Protein AF-A0A258S6J9-F1 (afdb_monomer_lite)

Foldseek 3Di:
DDPPPDDFFAEFEEEADQDDPVCDVPQNDVPDDPLLSLLSRQVQTQEYEYEPCRQLVDDLVVLLVSVVSHDQSHAYEYEDDPCLLVDDPVVLVSQLSSLVSCVSRHQAYEYQDDDPSVVVSCVVRHDPPHQYFYAHPNATDRDDDPPCVCSVPLPHAAEHEAEDDDPDDDDPVNVVRVVVRVVVNVVSCVSPSYHYYYYYDPPVVRVVVSVVVVVVCVVSVHD

Structure (mmCIF, N/CA/C/O backbone):
data_AF-A0A258S6J9-F1
#
_entry.id   AF-A0A258S6J9-F1
#
loop_
_atom_site.group_PDB
_atom_site.id
_atom_site.type_symbol
_atom_site.label_atom_id
_atom_site.label_alt_id
_atom_site.label_comp_id
_atom_site.label_asym_id
_atom_site.label_entity_id
_atom_site.label_seq_id
_atom_site.pdbx_PDB_ins_code
_atom_site.Cartn_x
_atom_site.Cartn_y
_atom_site.Cartn_z
_atom_site.occupancy
_atom_site.B_iso_or_equiv
_atom_site.auth_seq_id
_atom_site.auth_comp_id
_atom_site.auth_asym_id
_atom_site.auth_atom_id
_atom_site.pdbx_PDB_model_num
ATOM 1 N N . MET A 1 1 ? -40.473 -6.283 -14.294 1.00 36.72 1 MET A N 1
ATOM 2 C CA . MET A 1 1 ? -39.142 -5.781 -14.700 1.00 36.72 1 MET A CA 1
ATOM 3 C C . MET A 1 1 ? -38.233 -5.852 -13.484 1.00 36.72 1 MET A C 1
ATOM 5 O O . MET A 1 1 ? -38.419 -5.062 -12.570 1.00 36.72 1 MET A O 1
ATOM 9 N N . ASN A 1 2 ? -37.332 -6.836 -13.420 1.00 36.94 2 ASN A N 1
ATOM 10 C CA . ASN A 1 2 ? -36.340 -6.923 -12.344 1.00 36.94 2 ASN A CA 1
ATOM 11 C C . ASN A 1 2 ? -35.382 -5.734 -12.468 1.00 36.94 2 ASN A C 1
ATOM 13 O O . ASN A 1 2 ? -34.639 -5.645 -13.446 1.00 36.94 2 ASN A O 1
ATOM 17 N N . HIS A 1 3 ? -35.377 -4.832 -11.488 1.00 48.84 3 HIS A N 1
ATOM 18 C CA . HIS A 1 3 ? -34.221 -3.973 -11.262 1.00 48.84 3 HIS A CA 1
ATOM 19 C C . HIS A 1 3 ? -33.065 -4.881 -10.840 1.00 48.84 3 HIS A C 1
ATOM 21 O O . HIS A 1 3 ? -32.961 -5.263 -9.678 1.00 48.84 3 HIS A O 1
ATOM 27 N N . MET A 1 4 ? -32.214 -5.268 -11.794 1.00 48.28 4 MET A N 1
ATOM 28 C CA . MET A 1 4 ? -30.896 -5.804 -11.471 1.00 48.28 4 MET A CA 1
ATOM 29 C C . MET A 1 4 ? -30.186 -4.749 -10.620 1.00 48.28 4 MET A C 1
ATOM 31 O O . MET A 1 4 ? -29.825 -3.684 -11.127 1.00 48.28 4 MET A O 1
ATOM 35 N N . LEU A 1 5 ? -30.039 -5.022 -9.321 1.00 50.50 5 LEU A N 1
ATOM 36 C CA . LEU A 1 5 ? -29.173 -4.257 -8.434 1.00 50.50 5 LEU A CA 1
ATOM 37 C C . LEU A 1 5 ? -27.787 -4.244 -9.080 1.00 50.50 5 LEU A C 1
ATOM 39 O O . LEU A 1 5 ? -27.130 -5.270 -9.234 1.00 50.50 5 LEU A O 1
ATOM 43 N N . LYS A 1 6 ? -27.395 -3.068 -9.557 1.00 56.06 6 LYS A N 1
ATOM 44 C CA . LYS A 1 6 ? -26.069 -2.808 -10.103 1.00 56.06 6 LYS A CA 1
ATOM 45 C C . LYS A 1 6 ? -25.044 -3.152 -9.000 1.00 56.06 6 LYS A C 1
ATOM 47 O O . LYS A 1 6 ? -25.185 -2.585 -7.920 1.00 56.06 6 LYS A O 1
ATOM 52 N N . PRO A 1 7 ? -24.047 -4.031 -9.233 1.00 62.44 7 PRO A N 1
ATOM 53 C CA . PRO A 1 7 ? -23.145 -4.494 -8.174 1.00 62.44 7 PRO A CA 1
ATOM 54 C C . PRO A 1 7 ? -22.408 -3.320 -7.530 1.00 62.44 7 PRO A C 1
ATOM 56 O O . PRO A 1 7 ? -21.948 -2.417 -8.228 1.00 62.44 7 PRO A O 1
ATOM 59 N N . THR A 1 8 ? -22.335 -3.295 -6.208 1.00 65.62 8 THR A N 1
ATOM 60 C CA . THR A 1 8 ? -21.716 -2.207 -5.448 1.00 65.62 8 THR A CA 1
ATOM 61 C C . THR A 1 8 ? -20.253 -1.985 -5.862 1.00 65.62 8 THR A C 1
ATOM 63 O O . THR A 1 8 ? -19.530 -2.966 -6.030 1.00 65.62 8 THR A O 1
ATOM 66 N N . PRO A 1 9 ? -19.795 -0.731 -6.048 1.00 72.06 9 PRO A N 1
ATOM 67 C CA . PRO A 1 9 ? -18.381 -0.450 -6.265 1.00 72.06 9 PRO A CA 1
ATOM 68 C C . PRO A 1 9 ? -17.509 -0.912 -5.092 1.00 72.06 9 PRO A C 1
ATOM 70 O O . PRO A 1 9 ? -17.856 -0.655 -3.941 1.00 72.06 9 PRO A O 1
ATOM 73 N N . THR A 1 10 ? -16.377 -1.546 -5.397 1.00 81.19 10 THR A N 1
ATOM 74 C CA . THR A 1 10 ? -15.345 -1.926 -4.429 1.00 81.19 10 THR A CA 1
ATOM 75 C C . THR A 1 10 ? -14.199 -0.918 -4.465 1.00 81.19 10 THR A C 1
ATOM 77 O O . THR A 1 10 ? -13.505 -0.806 -5.478 1.00 81.19 10 THR A O 1
ATOM 80 N N . ILE A 1 11 ? -13.967 -0.181 -3.385 1.00 84.44 11 ILE A N 1
ATOM 81 C CA . ILE A 1 11 ? -12.863 0.781 -3.302 1.00 84.44 11 ILE A CA 1
ATOM 82 C C . ILE A 1 11 ? -11.907 0.361 -2.198 1.00 84.44 11 ILE A C 1
ATOM 84 O O . ILE A 1 11 ? -12.192 0.576 -1.025 1.00 84.44 11 ILE A O 1
ATOM 88 N N . ALA A 1 12 ? -10.749 -0.166 -2.589 1.00 89.19 12 ALA A N 1
ATOM 89 C CA . ALA A 1 12 ? -9.638 -0.412 -1.683 1.00 89.19 12 ALA A CA 1
ATOM 90 C C . ALA A 1 12 ? -8.980 0.918 -1.295 1.00 89.19 12 ALA A C 1
ATOM 92 O O . ALA A 1 12 ? -8.723 1.772 -2.149 1.00 89.19 12 ALA A O 1
ATOM 93 N N . LEU A 1 13 ? -8.699 1.093 -0.009 1.00 92.12 13 LEU A N 1
ATOM 94 C CA . LEU A 1 13 ? -8.053 2.287 0.534 1.00 92.12 13 LEU A CA 1
ATOM 95 C C . LEU A 1 13 ? -6.701 1.914 1.136 1.00 92.12 13 LEU A C 1
ATOM 97 O O . LEU A 1 13 ? -6.563 0.834 1.703 1.00 92.12 13 LEU A O 1
ATOM 101 N N . GLY A 1 14 ? -5.722 2.810 1.033 1.00 95.81 14 GLY A N 1
ATOM 102 C CA . GLY A 1 14 ? -4.411 2.604 1.634 1.00 95.81 14 GLY A CA 1
ATOM 103 C C . GLY A 1 14 ? -3.591 3.874 1.823 1.00 95.81 14 GLY A C 1
ATOM 104 O O . GLY A 1 14 ? -3.815 4.884 1.159 1.00 95.81 14 GLY A O 1
ATOM 105 N N . ALA A 1 15 ? -2.628 3.823 2.733 1.00 96.25 15 ALA A N 1
ATOM 106 C CA . ALA A 1 15 ? -1.610 4.840 2.957 1.00 96.25 15 ALA A CA 1
ATOM 107 C C . ALA A 1 15 ? -0.321 4.518 2.199 1.00 96.25 15 ALA A C 1
ATOM 109 O O . ALA A 1 15 ? -0.133 3.424 1.653 1.00 96.25 15 ALA A O 1
ATOM 110 N N . TRP A 1 16 ? 0.598 5.480 2.228 1.00 94.19 16 TRP A N 1
ATOM 111 C CA . TRP A 1 16 ? 1.997 5.223 1.957 1.00 94.19 16 TRP A CA 1
ATOM 112 C C . TRP A 1 16 ? 2.731 4.805 3.233 1.00 94.19 16 TRP A C 1
ATOM 114 O O . TRP A 1 16 ? 2.911 5.619 4.137 1.00 94.19 16 TRP A O 1
ATOM 124 N N . ASP A 1 17 ? 3.179 3.551 3.269 1.00 96.50 17 ASP A N 1
ATOM 125 C CA . ASP A 1 17 ? 3.662 2.838 4.455 1.00 96.50 17 ASP A CA 1
ATOM 126 C C . ASP A 1 17 ? 2.599 2.729 5.571 1.00 96.50 17 ASP A C 1
ATOM 128 O O . ASP A 1 17 ? 1.678 3.540 5.672 1.00 96.50 17 ASP A O 1
ATOM 132 N N . TRP A 1 18 ? 2.720 1.710 6.417 1.00 97.50 18 TRP A N 1
ATOM 133 C CA . TRP A 1 18 ? 1.903 1.557 7.628 1.00 97.50 18 TRP A CA 1
ATOM 134 C C . TRP A 1 18 ? 2.697 1.910 8.892 1.00 97.50 18 TRP A C 1
ATOM 136 O O . TRP A 1 18 ? 2.121 2.116 9.961 1.00 97.50 18 TRP A O 1
ATOM 146 N N . ARG A 1 19 ? 4.029 1.983 8.791 1.00 96.56 19 ARG A N 1
ATOM 147 C CA . ARG A 1 19 ? 4.945 2.175 9.920 1.00 96.56 19 ARG A CA 1
ATOM 148 C C . ARG A 1 19 ? 5.137 3.659 10.216 1.00 96.56 19 ARG A C 1
ATOM 150 O O . ARG A 1 19 ? 6.166 4.238 9.877 1.00 96.56 19 ARG A O 1
ATOM 157 N N . HIS A 1 20 ? 4.155 4.257 10.883 1.00 95.62 20 HIS A N 1
ATOM 158 C CA . HIS A 1 20 ? 4.202 5.656 11.317 1.00 95.62 20 HIS A CA 1
ATOM 159 C C . HIS A 1 20 ? 4.126 5.744 12.839 1.00 95.62 20 HIS A C 1
ATOM 161 O O . HIS A 1 20 ? 3.169 5.256 13.436 1.00 95.62 20 HIS A O 1
ATOM 167 N N . ALA A 1 21 ? 5.114 6.379 13.471 1.00 93.88 21 ALA A N 1
ATOM 168 C CA . ALA A 1 21 ? 5.136 6.540 14.928 1.00 93.88 21 ALA A CA 1
ATOM 169 C C . ALA A 1 21 ? 4.009 7.471 15.405 1.00 93.88 21 ALA A C 1
ATOM 171 O O . ALA A 1 21 ? 3.444 7.292 16.475 1.00 93.88 21 ALA A O 1
ATOM 172 N N . GLU A 1 22 ? 3.617 8.437 14.577 1.00 95.81 22 GLU A N 1
ATOM 173 C CA . GLU A 1 22 ? 2.541 9.390 14.858 1.00 95.81 22 GLU A CA 1
ATOM 174 C C . GLU A 1 22 ? 1.139 8.757 14.873 1.00 95.81 22 GLU A C 1
ATOM 176 O O . GLU A 1 22 ? 0.157 9.444 15.167 1.00 95.81 22 GLU A O 1
ATOM 181 N N . TRP A 1 23 ? 1.028 7.477 14.505 1.00 96.81 23 TRP A N 1
ATOM 182 C CA . TRP A 1 23 ? -0.211 6.701 14.568 1.00 96.81 23 TRP A CA 1
ATOM 183 C C . TRP A 1 23 ? -0.370 5.958 15.900 1.00 96.81 23 TRP A C 1
ATOM 185 O O . TRP A 1 23 ? -1.476 5.513 16.207 1.00 96.81 23 TRP A O 1
ATOM 195 N N . GLU A 1 24 ? 0.692 5.850 16.700 1.00 95.50 24 GLU A N 1
ATOM 196 C CA . GLU A 1 24 ? 0.646 5.273 18.048 1.00 95.50 24 GLU A CA 1
ATOM 197 C C . GLU A 1 24 ? -0.248 6.131 18.963 1.00 95.50 24 GLU A C 1
ATOM 199 O O . GLU A 1 24 ? -0.226 7.365 18.908 1.00 95.50 24 GLU A O 1
ATOM 204 N N . GLY A 1 25 ? -1.120 5.479 19.733 1.00 92.88 25 GLY A N 1
ATOM 205 C CA . GLY A 1 25 ? -2.106 6.115 20.615 1.00 92.88 25 GLY A CA 1
ATOM 206 C C . GLY A 1 25 ? -3.286 6.786 19.909 1.00 92.88 25 GLY A C 1
ATOM 207 O O . GLY A 1 25 ? -4.150 7.381 20.557 1.00 92.88 25 GLY A O 1
ATOM 208 N N . ARG A 1 26 ? -3.345 6.717 18.574 1.00 92.25 26 ARG A N 1
ATOM 209 C CA . ARG A 1 26 ? -4.431 7.293 17.759 1.00 92.25 26 ARG A CA 1
ATOM 210 C C . ARG A 1 26 ? -5.114 6.264 16.880 1.00 92.25 26 ARG A C 1
ATOM 212 O O . ARG A 1 26 ? -6.337 6.224 16.826 1.00 92.25 26 ARG A O 1
ATOM 219 N N . PHE A 1 27 ? -4.310 5.471 16.189 1.00 96.62 27 PHE A N 1
ATOM 220 C CA . PHE A 1 27 ? -4.753 4.412 15.295 1.00 96.62 27 PHE A CA 1
ATOM 221 C C . PHE A 1 27 ? -4.258 3.054 15.783 1.00 96.62 27 PHE A C 1
ATOM 223 O O . PHE A 1 27 ? -5.053 2.129 15.899 1.00 96.62 27 PHE A O 1
ATOM 230 N N . TYR A 1 28 ? -2.980 2.956 16.153 1.00 97.00 28 TYR A N 1
ATOM 231 C CA . TYR A 1 28 ? -2.458 1.805 16.885 1.00 97.00 28 TYR A CA 1
ATOM 232 C C . TYR A 1 28 ? -2.669 2.017 18.383 1.00 97.00 28 TYR A C 1
ATOM 234 O O . TYR A 1 28 ? -2.410 3.110 18.891 1.00 97.00 28 TYR A O 1
ATOM 242 N N . ALA A 1 29 ? -3.134 0.987 19.090 1.00 94.19 29 ALA A N 1
ATOM 243 C CA . ALA A 1 29 ? -3.216 1.031 20.547 1.00 94.19 29 ALA A CA 1
ATOM 244 C C . ALA A 1 29 ? -1.814 1.207 21.160 1.00 94.19 29 ALA A C 1
ATOM 246 O O . ALA A 1 29 ? -0.837 0.701 20.608 1.00 94.19 29 ALA A O 1
ATOM 247 N N . ASP A 1 30 ? -1.721 1.912 22.292 1.00 91.56 30 ASP A N 1
ATOM 248 C CA . ASP A 1 30 ? -0.443 2.239 22.953 1.00 91.56 30 ASP A CA 1
ATOM 249 C C . ASP A 1 30 ? 0.383 0.997 23.336 1.00 91.56 30 ASP A C 1
ATOM 251 O O . ASP A 1 30 ? 1.605 1.064 23.454 1.00 91.56 30 ASP A O 1
ATOM 255 N N . ASP A 1 31 ? -0.280 -0.138 23.543 1.00 93.19 31 ASP A N 1
ATOM 256 C CA . ASP A 1 31 ? 0.307 -1.417 23.932 1.00 93.19 31 ASP A CA 1
ATOM 257 C C . ASP A 1 31 ? 0.408 -2.425 22.774 1.00 93.19 31 ASP A C 1
ATOM 259 O O . ASP A 1 31 ? 0.836 -3.562 22.993 1.00 93.19 31 ASP A O 1
ATOM 263 N N . LEU A 1 32 ? 0.053 -2.032 21.543 1.00 95.12 32 LEU A N 1
ATOM 264 C CA . LEU A 1 32 ? 0.114 -2.918 20.383 1.00 95.12 32 LEU A CA 1
ATOM 265 C C . LEU A 1 32 ? 1.581 -3.193 19.995 1.00 95.12 32 LEU A C 1
ATOM 267 O O . LEU A 1 32 ? 2.325 -2.259 19.685 1.00 95.12 32 LEU A O 1
ATOM 271 N N . PRO A 1 33 ? 2.028 -4.461 19.939 1.00 95.50 33 PRO A N 1
ATOM 272 C CA . PRO A 1 33 ? 3.363 -4.782 19.446 1.00 95.50 33 PRO A CA 1
ATOM 273 C C . PRO A 1 33 ? 3.538 -4.385 17.973 1.00 95.50 33 PRO A C 1
ATOM 275 O O . PRO A 1 33 ? 2.653 -4.609 17.150 1.00 95.50 33 PRO A O 1
ATOM 278 N N . LYS A 1 34 ? 4.717 -3.866 17.603 1.00 92.88 34 LYS A N 1
ATOM 279 C CA . LYS A 1 34 ? 5.012 -3.418 16.222 1.00 92.88 34 LYS A CA 1
ATOM 280 C C . LYS A 1 34 ? 4.863 -4.512 15.165 1.00 92.88 34 LYS A C 1
ATOM 282 O O . LYS A 1 34 ? 4.480 -4.225 14.036 1.00 92.88 34 LYS A O 1
ATOM 287 N N . GLU A 1 35 ? 5.153 -5.755 15.534 1.00 93.50 35 GLU A N 1
ATOM 288 C CA . GLU A 1 35 ? 4.936 -6.941 14.693 1.00 93.50 35 GLU A CA 1
ATOM 289 C C . GLU A 1 35 ? 3.462 -7.122 14.301 1.00 93.50 35 GLU A C 1
ATOM 291 O O . GLU A 1 35 ? 3.181 -7.623 13.222 1.00 93.50 35 GLU A O 1
ATOM 296 N N . TRP A 1 36 ? 2.517 -6.625 15.103 1.00 96.88 36 TRP A N 1
ATOM 297 C CA . TRP A 1 36 ? 1.082 -6.727 14.829 1.00 96.88 36 TRP A CA 1
ATOM 298 C C . TRP A 1 36 ? 0.539 -5.528 14.043 1.00 96.88 36 TRP A C 1
ATOM 300 O O . TRP A 1 36 ? -0.638 -5.515 13.677 1.00 96.88 36 TRP A O 1
ATOM 310 N N . TYR A 1 37 ? 1.365 -4.511 13.760 1.00 97.88 37 TYR A N 1
ATOM 311 C CA . TYR A 1 37 ? 0.907 -3.301 13.068 1.00 97.88 37 TYR A CA 1
ATOM 312 C C . TYR A 1 37 ? 0.376 -3.609 11.673 1.00 97.88 37 TYR A C 1
ATOM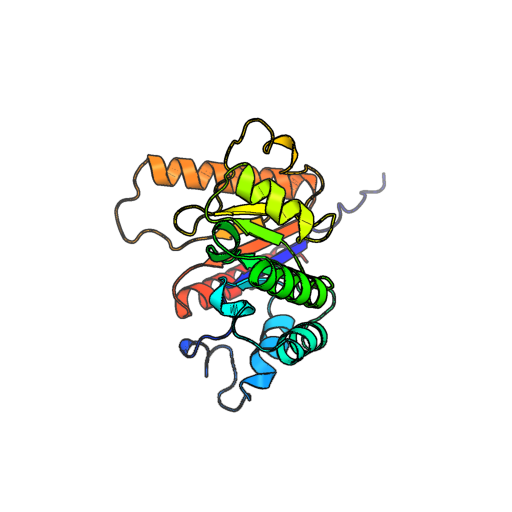 314 O O . TYR A 1 37 ? -0.632 -3.031 11.280 1.00 97.88 37 TYR A O 1
ATOM 322 N N . LEU A 1 38 ? 1.024 -4.511 10.925 1.00 98.31 38 LEU A N 1
ATOM 323 C CA . LEU A 1 38 ? 0.567 -4.858 9.579 1.00 98.31 38 LEU A CA 1
ATOM 324 C C . LEU A 1 38 ? -0.766 -5.611 9.625 1.00 98.31 38 LEU A C 1
ATOM 326 O O . LEU A 1 38 ? -1.683 -5.253 8.890 1.00 98.31 38 LEU A O 1
ATOM 330 N N . THR A 1 39 ? -0.904 -6.589 10.524 1.00 98.19 39 THR A N 1
ATOM 331 C CA . THR A 1 39 ? -2.163 -7.317 10.727 1.00 98.19 39 THR A CA 1
ATOM 332 C C . THR A 1 39 ? -3.293 -6.361 11.089 1.00 98.19 39 THR A C 1
ATOM 334 O O . THR A 1 39 ? -4.344 -6.381 10.447 1.00 98.19 39 THR A O 1
ATOM 337 N N . PHE A 1 40 ? -3.060 -5.474 12.064 1.00 98.06 40 PHE A N 1
ATOM 338 C CA . PHE A 1 40 ? -4.021 -4.449 12.467 1.00 98.06 40 PHE A CA 1
ATOM 339 C C . PHE A 1 40 ? -4.383 -3.531 11.297 1.00 98.06 40 PHE A C 1
ATOM 341 O O . PHE A 1 40 ? -5.558 -3.354 10.989 1.00 98.06 40 PHE A O 1
ATOM 348 N N . TYR A 1 41 ? -3.378 -2.997 10.601 1.00 98.25 41 TYR A N 1
ATOM 349 C CA . TYR A 1 41 ? -3.571 -2.124 9.450 1.00 98.25 41 TYR A CA 1
ATOM 350 C C . TYR A 1 41 ? -4.394 -2.805 8.348 1.00 98.25 41 TYR A C 1
ATOM 352 O O . TYR A 1 41 ? -5.297 -2.181 7.798 1.00 98.25 41 TYR A O 1
ATOM 360 N N . SER A 1 42 ? -4.133 -4.084 8.063 1.00 97.38 42 SER A N 1
ATOM 361 C CA . SER A 1 42 ? -4.844 -4.843 7.027 1.00 97.38 42 SER A CA 1
ATOM 362 C C . SER A 1 42 ? -6.320 -5.088 7.354 1.00 97.38 42 SER A C 1
ATOM 364 O O . SER A 1 42 ? -7.132 -5.225 6.450 1.00 97.38 42 SER A O 1
ATOM 366 N N . ASN A 1 43 ? -6.696 -5.097 8.636 1.00 95.31 43 ASN A N 1
ATOM 367 C CA . ASN A 1 43 ? -8.105 -5.182 9.028 1.00 95.31 43 ASN A CA 1
ATOM 368 C C . ASN A 1 43 ? -8.851 -3.859 8.801 1.00 95.31 43 ASN A C 1
ATOM 370 O O . ASN A 1 43 ? -10.069 -3.853 8.630 1.00 95.31 43 ASN A O 1
ATOM 374 N N . GLU A 1 44 ? -8.126 -2.741 8.792 1.00 95.69 44 GLU A N 1
ATOM 375 C CA . GLU A 1 44 ? -8.690 -1.397 8.674 1.00 95.69 44 GLU A CA 1
ATOM 376 C C . GLU A 1 44 ? -8.658 -0.856 7.236 1.00 95.69 44 GLU A C 1
ATOM 378 O O . GLU A 1 44 ? -9.522 -0.053 6.860 1.00 95.69 44 GLU A O 1
ATOM 383 N N . PHE A 1 45 ? -7.670 -1.282 6.442 1.00 96.19 45 PHE A N 1
ATOM 384 C CA . PHE A 1 45 ? -7.395 -0.810 5.086 1.00 96.19 45 PHE A CA 1
ATOM 385 C C . PHE A 1 45 ? -6.928 -1.946 4.169 1.00 96.19 45 PHE A C 1
ATOM 387 O O . PHE A 1 45 ? -6.150 -2.807 4.556 1.00 96.19 45 PHE A O 1
ATOM 394 N N . ASP A 1 46 ? -7.355 -1.897 2.907 1.00 95.19 46 ASP A N 1
ATOM 395 C CA . ASP A 1 46 ? -7.201 -2.993 1.941 1.00 95.19 46 ASP A CA 1
ATOM 396 C C . ASP A 1 46 ? -5.908 -2.919 1.111 1.00 95.19 46 ASP A C 1
ATOM 398 O O . ASP A 1 46 ? -5.652 -3.767 0.253 1.00 95.19 46 ASP A O 1
ATOM 402 N N . ALA A 1 47 ? -5.118 -1.857 1.262 1.00 96.12 47 ALA A N 1
ATOM 403 C CA . ALA A 1 47 ? -3.935 -1.647 0.441 1.00 96.12 47 ALA A CA 1
ATOM 404 C C . ALA A 1 47 ? -2.843 -0.862 1.162 1.00 96.12 47 ALA A C 1
ATOM 406 O O . ALA A 1 47 ? -3.103 -0.080 2.078 1.00 96.12 47 ALA A O 1
ATOM 407 N N . VAL A 1 48 ? -1.607 -1.002 0.686 1.00 97.75 48 VAL A N 1
ATOM 408 C CA . VAL A 1 48 ? -0.497 -0.139 1.098 1.00 97.75 48 VAL A CA 1
ATOM 409 C C . VAL A 1 48 ? 0.458 0.143 -0.052 1.00 97.75 48 VAL A C 1
ATOM 411 O O . VAL A 1 48 ? 0.786 -0.739 -0.846 1.00 97.75 48 VAL A O 1
ATOM 414 N N . GLY A 1 49 ? 0.899 1.395 -0.147 1.00 95.81 49 GLY A N 1
ATOM 415 C CA . GLY A 1 49 ? 1.983 1.811 -1.028 1.00 95.81 49 GLY A CA 1
ATOM 416 C C . GLY A 1 49 ? 3.326 1.740 -0.311 1.00 95.81 49 GLY A C 1
ATOM 417 O O . GLY A 1 49 ? 3.433 2.211 0.817 1.00 95.81 49 GLY A O 1
ATOM 418 N N . LEU A 1 50 ? 4.360 1.192 -0.949 1.00 96.12 50 LEU A N 1
ATOM 419 C CA . LEU A 1 50 ? 5.713 1.148 -0.391 1.00 96.12 50 LEU A CA 1
ATOM 420 C C . LEU A 1 50 ? 6.739 1.697 -1.372 1.00 96.12 50 LEU A C 1
ATOM 422 O O . LEU A 1 50 ? 6.783 1.320 -2.545 1.00 96.12 50 LEU A O 1
ATOM 426 N N . TYR A 1 51 ? 7.630 2.549 -0.864 1.00 92.62 51 TYR A N 1
ATOM 427 C CA . TYR A 1 51 ? 8.854 2.879 -1.586 1.00 92.62 51 TYR A CA 1
ATOM 428 C C . TYR A 1 51 ? 9.812 1.694 -1.578 1.00 92.62 51 TYR A C 1
ATOM 430 O O . TYR A 1 51 ? 9.733 0.847 -0.694 1.00 92.62 51 TYR A O 1
ATOM 438 N N . ALA A 1 52 ? 10.757 1.676 -2.519 1.00 92.06 52 ALA A N 1
ATOM 439 C CA . ALA A 1 52 ? 11.746 0.610 -2.658 1.00 92.06 52 ALA A CA 1
ATOM 440 C C . ALA A 1 52 ? 12.397 0.198 -1.327 1.00 92.06 52 ALA A C 1
ATOM 442 O O . ALA A 1 52 ? 12.377 -0.974 -0.974 1.00 92.06 52 ALA A O 1
ATOM 443 N N . ALA A 1 53 ? 12.895 1.158 -0.541 1.00 91.12 53 ALA A N 1
ATOM 444 C CA . ALA A 1 53 ? 13.493 0.870 0.767 1.00 91.12 53 ALA A CA 1
ATOM 445 C C . ALA A 1 53 ? 12.515 0.167 1.726 1.00 91.12 53 ALA A C 1
ATOM 447 O O . ALA A 1 53 ? 12.907 -0.709 2.487 1.00 91.12 53 ALA A O 1
ATOM 448 N N . GLY A 1 54 ? 11.227 0.502 1.644 1.00 93.94 54 GLY A N 1
ATOM 449 C CA . GLY A 1 54 ? 10.196 -0.049 2.510 1.00 93.94 54 GLY A CA 1
ATOM 450 C C . GLY A 1 54 ? 10.015 -1.559 2.375 1.00 93.94 54 GLY A C 1
ATOM 451 O O . GLY A 1 54 ? 9.677 -2.167 3.384 1.00 93.94 54 GLY A O 1
ATOM 452 N N . TRP A 1 55 ? 10.258 -2.144 1.193 1.00 95.69 55 TRP A N 1
ATOM 453 C CA . TRP A 1 55 ? 10.054 -3.575 0.899 1.00 95.69 55 TRP A CA 1
ATOM 454 C C . TRP A 1 55 ? 11.329 -4.335 0.489 1.00 95.69 55 TRP A C 1
ATOM 456 O O . TRP A 1 55 ? 11.345 -5.563 0.518 1.00 95.69 55 TRP A O 1
ATO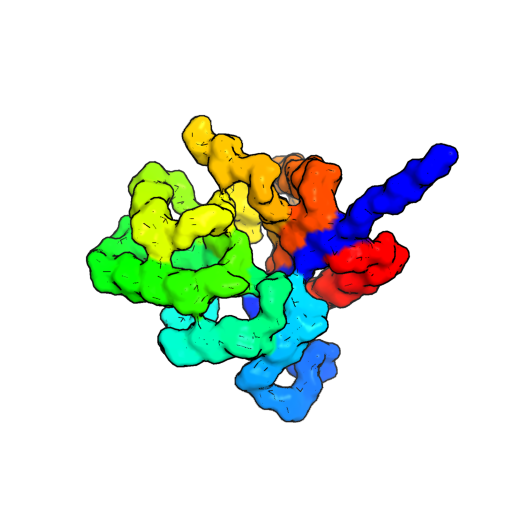M 466 N N . MET A 1 56 ? 12.414 -3.631 0.153 1.00 95.75 56 MET A N 1
ATOM 467 C CA . MET A 1 56 ? 13.722 -4.243 -0.126 1.00 95.75 56 MET A CA 1
ATOM 468 C C . MET A 1 56 ? 14.562 -4.472 1.136 1.00 95.75 56 MET A C 1
ATOM 470 O O . MET A 1 56 ? 15.455 -5.310 1.132 1.00 95.75 56 MET A O 1
ATOM 474 N N . THR A 1 57 ? 14.319 -3.720 2.213 1.00 95.62 57 THR A N 1
ATOM 475 C CA . THR A 1 57 ? 15.063 -3.868 3.475 1.00 95.62 57 THR A CA 1
ATOM 476 C C . THR A 1 57 ? 14.686 -5.106 4.301 1.00 95.62 57 THR A C 1
ATOM 478 O O . THR A 1 57 ? 15.607 -5.713 4.847 1.00 95.62 57 THR A O 1
ATOM 481 N N . PRO A 1 58 ? 13.404 -5.508 4.422 1.00 96.44 58 PRO A N 1
ATOM 482 C CA . PRO A 1 58 ? 13.034 -6.721 5.152 1.00 96.44 58 PRO A CA 1
ATOM 483 C C . PRO A 1 58 ? 13.715 -7.973 4.588 1.00 96.44 58 PRO A C 1
ATOM 485 O O . PRO A 1 58 ? 14.028 -8.046 3.399 1.00 96.44 58 PRO A O 1
ATOM 488 N N . SER A 1 59 ? 13.934 -8.979 5.423 1.00 97.44 59 SER A N 1
ATOM 489 C CA . SER A 1 59 ? 14.363 -10.312 4.995 1.00 97.44 59 SER A CA 1
ATOM 490 C C . SER A 1 59 ? 13.265 -11.036 4.203 1.00 97.44 59 SER A C 1
ATOM 492 O O . SER A 1 59 ? 12.089 -10.688 4.294 1.00 97.44 59 SER A O 1
ATOM 494 N N . MET A 1 60 ? 13.633 -12.082 3.455 1.00 97.69 60 MET A N 1
ATOM 495 C CA . MET A 1 60 ? 12.659 -12.922 2.735 1.00 97.69 60 MET A CA 1
ATOM 496 C C . MET A 1 60 ? 11.587 -13.487 3.676 1.00 97.69 60 MET A C 1
ATOM 498 O O . MET A 1 60 ? 10.401 -13.397 3.383 1.00 97.69 60 MET A O 1
ATOM 502 N N . ARG A 1 61 ? 11.999 -13.957 4.862 1.00 97.81 61 ARG A N 1
ATOM 503 C CA . ARG A 1 61 ? 11.091 -14.462 5.900 1.00 97.81 61 ARG A CA 1
ATOM 504 C C . ARG A 1 61 ? 10.105 -13.399 6.391 1.00 97.81 61 ARG A C 1
ATOM 506 O O . ARG A 1 61 ? 8.956 -13.714 6.672 1.00 97.81 61 ARG A O 1
ATOM 513 N N . GLU A 1 62 ? 10.541 -12.148 6.521 1.00 97.75 62 GLU A N 1
ATOM 514 C CA . GLU A 1 62 ? 9.631 -11.057 6.891 1.00 97.75 62 GLU A CA 1
ATOM 515 C C . GLU A 1 62 ? 8.615 -10.771 5.778 1.00 97.75 62 GLU A C 1
ATOM 517 O O . GLU A 1 62 ? 7.456 -10.516 6.082 1.00 97.75 62 GLU A O 1
ATOM 522 N N . LEU A 1 63 ? 9.009 -10.855 4.501 1.00 98.19 63 LEU A N 1
ATOM 523 C CA . LEU A 1 63 ? 8.075 -10.693 3.379 1.00 98.19 63 LEU A CA 1
ATOM 524 C C . LEU A 1 63 ? 7.072 -11.849 3.272 1.00 98.19 63 LEU A C 1
ATOM 526 O O . LEU A 1 63 ? 5.910 -11.605 2.956 1.00 98.19 63 LEU A O 1
ATOM 530 N N . GLU A 1 64 ? 7.497 -13.083 3.554 1.00 97.75 64 GLU A N 1
ATOM 531 C CA . GLU A 1 64 ? 6.593 -14.234 3.694 1.00 97.75 64 GLU A CA 1
ATOM 532 C C . GLU A 1 64 ? 5.563 -13.972 4.796 1.00 97.75 64 GLU A C 1
ATOM 534 O O . GLU A 1 64 ? 4.360 -14.056 4.554 1.00 97.75 64 GLU A O 1
ATOM 539 N N . GLN A 1 65 ? 6.026 -13.533 5.971 1.00 98.06 65 GLN A N 1
ATOM 540 C CA . GLN A 1 65 ? 5.147 -13.203 7.091 1.00 98.06 65 GLN A CA 1
ATOM 541 C C . GLN A 1 65 ? 4.157 -12.083 6.739 1.00 98.06 65 GLN A C 1
ATOM 543 O O . GLN A 1 65 ? 3.007 -12.135 7.154 1.00 98.06 65 GLN A O 1
ATOM 548 N N . TRP A 1 66 ? 4.543 -11.096 5.925 1.00 98.19 66 TRP A N 1
ATOM 549 C CA . TRP A 1 66 ? 3.609 -10.055 5.479 1.00 98.19 66 TRP A CA 1
ATOM 550 C C . TRP A 1 66 ? 2.437 -10.602 4.663 1.00 98.19 66 TRP A C 1
ATOM 552 O O . TRP A 1 66 ? 1.335 -10.052 4.718 1.00 98.19 66 TRP A O 1
ATOM 562 N N . VAL A 1 67 ? 2.660 -11.653 3.875 1.00 98.06 67 VAL A N 1
ATOM 563 C CA . VAL A 1 67 ? 1.585 -12.311 3.124 1.00 98.06 67 VAL A CA 1
ATOM 564 C C . VAL A 1 67 ? 0.644 -13.048 4.076 1.00 98.06 67 VAL A C 1
ATOM 566 O O . VAL A 1 67 ? -0.571 -12.951 3.899 1.00 98.06 67 VAL A O 1
ATOM 569 N N . ASP A 1 68 ? 1.194 -13.704 5.098 1.00 97.38 68 ASP A N 1
ATOM 570 C CA . ASP A 1 68 ? 0.432 -14.428 6.122 1.00 97.38 68 ASP A CA 1
ATOM 571 C C . ASP A 1 68 ? -0.362 -13.485 7.045 1.00 97.38 68 ASP A C 1
ATOM 573 O O . ASP A 1 68 ? -1.502 -13.774 7.408 1.00 97.38 68 ASP A O 1
ATOM 577 N N . ASP A 1 69 ? 0.206 -12.324 7.375 1.00 97.75 69 ASP A N 1
ATOM 578 C CA . ASP A 1 69 ? -0.387 -11.325 8.271 1.00 97.75 69 ASP A CA 1
ATOM 579 C C . ASP A 1 69 ? -1.504 -10.500 7.617 1.00 97.75 69 ASP A C 1
ATOM 581 O O . ASP A 1 69 ? -2.155 -9.702 8.296 1.00 97.75 69 ASP A O 1
ATOM 585 N N . THR A 1 70 ? -1.725 -10.655 6.307 1.00 98.31 70 THR A N 1
ATOM 586 C CA . THR A 1 70 ? -2.683 -9.855 5.536 1.00 98.31 70 THR A CA 1
ATOM 587 C C . THR A 1 70 ? -3.778 -10.709 4.898 1.00 98.31 70 THR A C 1
ATOM 589 O O . THR A 1 70 ? -3.545 -11.781 4.332 1.00 98.31 70 THR A O 1
ATOM 592 N N . HIS A 1 71 ? -5.015 -10.208 4.942 1.00 95.94 71 HIS A N 1
ATOM 593 C CA . HIS A 1 71 ? -6.165 -10.888 4.342 1.00 95.94 71 HIS A CA 1
ATOM 594 C C . HIS A 1 71 ? -6.044 -11.023 2.809 1.00 95.94 71 HIS A C 1
ATOM 596 O O . HIS A 1 71 ? -5.369 -10.241 2.140 1.00 95.94 71 HIS A O 1
ATOM 602 N N . ASP A 1 72 ? -6.780 -11.968 2.212 1.00 93.56 72 ASP A N 1
ATOM 603 C CA . ASP A 1 72 ? -6.722 -12.272 0.766 1.00 93.56 72 ASP A CA 1
ATOM 604 C C . ASP A 1 72 ? -7.063 -11.100 -0.166 1.00 93.56 72 ASP A C 1
ATOM 606 O O . ASP A 1 72 ? -6.711 -11.103 -1.351 1.00 93.56 72 ASP A O 1
ATOM 610 N N . GLY A 1 73 ? -7.760 -10.090 0.355 1.00 91.31 73 GLY A N 1
ATOM 611 C CA . GLY A 1 73 ? -8.111 -8.863 -0.360 1.00 91.31 73 GLY A CA 1
ATOM 612 C C . GLY A 1 73 ? -7.017 -7.794 -0.335 1.00 91.31 73 GLY A C 1
ATOM 613 O O . GLY A 1 73 ? -7.053 -6.901 -1.179 1.00 91.31 73 GLY A O 1
ATOM 614 N N . PHE A 1 74 ? -6.038 -7.913 0.565 1.00 95.88 74 PHE A N 1
ATOM 615 C CA . PHE A 1 74 ? -5.016 -6.901 0.792 1.00 95.88 74 PHE A CA 1
ATOM 616 C C . PHE A 1 74 ? -4.040 -6.799 -0.380 1.00 95.88 74 PHE A C 1
ATOM 618 O O . PHE A 1 74 ? -3.653 -7.822 -0.958 1.00 95.88 74 PHE A O 1
ATOM 625 N N . ARG A 1 75 ? -3.636 -5.584 -0.762 1.00 95.06 75 ARG A N 1
ATOM 626 C CA . ARG A 1 75 ? -2.729 -5.372 -1.899 1.00 95.06 75 ARG A CA 1
ATOM 627 C C . ARG A 1 75 ? -1.539 -4.463 -1.588 1.00 95.06 75 ARG A C 1
ATOM 629 O O . A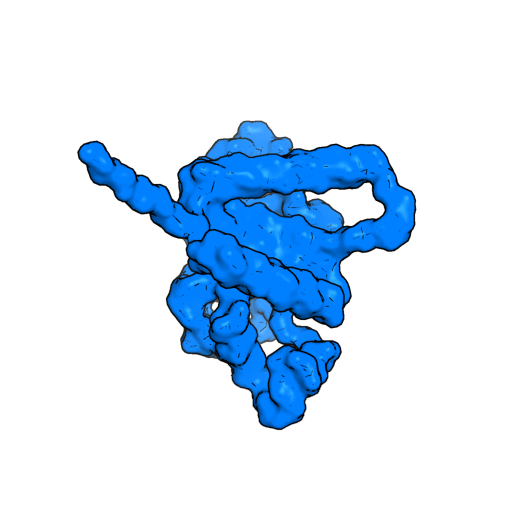RG A 1 75 ? -1.699 -3.308 -1.200 1.00 95.06 75 ARG A O 1
ATOM 636 N N . PHE A 1 76 ? -0.336 -4.961 -1.874 1.00 96.94 76 PHE A N 1
ATOM 637 C CA . PHE A 1 76 ? 0.903 -4.185 -1.873 1.00 96.94 76 PHE A CA 1
ATOM 638 C C . PHE A 1 76 ? 1.115 -3.489 -3.221 1.00 96.94 76 PHE A C 1
ATOM 640 O O . PHE A 1 76 ? 1.069 -4.114 -4.282 1.00 96.94 76 PHE A O 1
ATOM 647 N N . HIS A 1 77 ? 1.391 -2.192 -3.186 1.00 93.25 77 HIS A N 1
ATOM 648 C CA . HIS A 1 77 ? 1.696 -1.371 -4.352 1.00 93.25 77 HIS A CA 1
ATOM 649 C C . HIS A 1 77 ? 3.132 -0.854 -4.232 1.00 93.25 77 HIS A C 1
ATOM 651 O O . HIS A 1 77 ? 3.431 -0.004 -3.395 1.00 93.25 77 HIS A O 1
ATOM 657 N N . LEU A 1 78 ? 4.042 -1.393 -5.042 1.00 94.00 78 LEU A N 1
ATOM 658 C CA . LEU A 1 78 ? 5.480 -1.268 -4.801 1.00 94.00 78 LEU A CA 1
ATOM 659 C C . LEU A 1 78 ? 6.141 -0.327 -5.803 1.00 94.00 78 LEU A C 1
ATOM 661 O O . LEU A 1 78 ? 6.022 -0.516 -7.012 1.00 94.00 78 LEU A O 1
ATOM 665 N N . VAL A 1 79 ? 6.898 0.654 -5.316 1.00 90.06 79 VAL A N 1
ATOM 666 C CA . VAL A 1 79 ? 7.809 1.429 -6.168 1.00 90.06 79 VAL A CA 1
ATOM 667 C C . VAL A 1 79 ? 9.067 0.620 -6.405 1.00 90.06 79 VAL A C 1
ATOM 669 O O . VAL A 1 79 ? 9.716 0.178 -5.452 1.00 90.06 79 VAL A O 1
ATOM 672 N N . MET A 1 80 ? 9.434 0.470 -7.675 1.00 87.81 80 MET A N 1
ATOM 673 C CA . MET A 1 80 ? 10.633 -0.269 -8.038 1.00 87.81 80 MET A CA 1
ATOM 674 C C . MET A 1 80 ? 11.904 0.438 -7.564 1.00 87.81 80 MET A C 1
ATOM 676 O O . MET A 1 80 ? 12.038 1.655 -7.746 1.00 87.81 80 MET A O 1
ATOM 680 N N . PRO A 1 81 ? 12.880 -0.311 -7.020 1.00 86.94 81 PRO A N 1
ATOM 681 C CA . PRO A 1 81 ? 14.211 0.211 -6.759 1.00 86.94 81 PRO A CA 1
ATOM 682 C C . PRO A 1 81 ? 14.860 0.736 -8.042 1.00 86.94 81 PRO A C 1
ATOM 684 O O . PRO A 1 81 ? 14.994 0.020 -9.031 1.00 86.94 81 PRO A O 1
ATOM 687 N N . SER A 1 82 ? 15.340 1.982 -8.014 1.00 80.19 82 SER A N 1
ATOM 688 C CA . SER A 1 82 ? 16.063 2.582 -9.146 1.00 80.19 82 SER A CA 1
ATOM 689 C C . SER A 1 82 ? 17.368 1.848 -9.475 1.00 80.19 82 SER A C 1
ATOM 691 O O . SER A 1 82 ? 17.831 1.916 -10.613 1.00 80.19 82 SER A O 1
ATOM 693 N N . MET A 1 83 ? 17.944 1.116 -8.510 1.00 76.31 83 MET A N 1
ATOM 694 C CA . MET A 1 83 ? 19.137 0.293 -8.725 1.00 76.31 83 MET A CA 1
ATOM 695 C C . MET A 1 83 ? 18.914 -0.834 -9.735 1.00 76.31 83 MET A C 1
ATOM 697 O O . MET A 1 83 ? 19.878 -1.214 -10.377 1.00 76.31 83 MET A O 1
ATOM 701 N N . VAL A 1 84 ? 17.677 -1.290 -9.976 1.00 77.50 84 VAL A N 1
ATOM 702 C CA . VAL A 1 84 ? 17.367 -2.272 -11.038 1.00 77.50 84 VAL A CA 1
ATOM 703 C C . VAL A 1 84 ? 17.844 -1.789 -12.409 1.00 77.50 84 VAL A C 1
ATOM 705 O O . VAL A 1 84 ? 18.237 -2.585 -13.250 1.00 77.50 84 VAL A O 1
ATOM 708 N N . LEU A 1 85 ? 17.878 -0.472 -12.627 1.00 70.31 85 LEU A N 1
ATOM 709 C CA . LEU A 1 85 ? 18.297 0.115 -13.903 1.00 70.31 85 LEU A CA 1
ATOM 710 C C . LEU A 1 85 ? 19.813 0.100 -14.114 1.00 70.31 85 LEU A C 1
ATOM 712 O O . LEU A 1 85 ? 20.284 0.377 -15.213 1.00 70.31 85 LEU A O 1
ATOM 716 N N . LYS A 1 86 ? 20.574 -0.146 -13.047 1.00 72.25 86 LYS A N 1
ATOM 717 C CA . LYS A 1 86 ? 22.042 -0.137 -13.032 1.00 72.25 86 LYS A CA 1
ATOM 718 C C . LYS A 1 86 ? 22.625 -1.417 -12.422 1.00 72.25 86 LYS A C 1
ATOM 720 O O . LYS A 1 86 ? 23.837 -1.501 -12.250 1.00 72.25 86 LYS A O 1
ATOM 725 N N . GLY A 1 87 ? 21.767 -2.349 -12.019 1.00 69.25 87 GLY A N 1
ATOM 726 C CA . GLY A 1 87 ? 22.112 -3.512 -11.215 1.00 69.25 87 GLY A CA 1
ATOM 727 C C . GLY A 1 87 ? 22.632 -4.649 -12.080 1.00 69.25 87 GLY A C 1
ATOM 728 O O . GLY A 1 87 ? 22.208 -4.810 -13.222 1.00 69.25 87 GLY A O 1
ATOM 729 N N . GLY A 1 88 ? 23.558 -5.426 -11.520 1.00 76.62 88 GLY A N 1
ATOM 730 C CA . GLY A 1 88 ? 23.956 -6.712 -12.086 1.00 76.62 88 GLY A CA 1
ATOM 731 C C . GLY A 1 88 ? 22.901 -7.794 -11.841 1.00 76.62 88 GLY A C 1
ATOM 732 O O . GLY A 1 88 ? 21.882 -7.549 -11.194 1.00 76.62 88 GLY A O 1
ATOM 733 N N . GLU A 1 89 ? 23.178 -8.998 -12.335 1.00 82.50 89 GLU A N 1
ATOM 734 C CA . GLU A 1 89 ? 22.297 -10.170 -12.243 1.00 82.50 89 GLU A CA 1
ATOM 735 C C . GLU A 1 89 ? 21.837 -10.466 -10.805 1.00 82.50 89 GLU A C 1
ATOM 737 O O . GLU A 1 89 ? 20.650 -10.695 -10.587 1.00 82.50 89 GLU A O 1
ATOM 742 N N . ASP A 1 90 ? 22.722 -10.321 -9.814 1.00 86.56 90 ASP A N 1
ATOM 743 C CA . ASP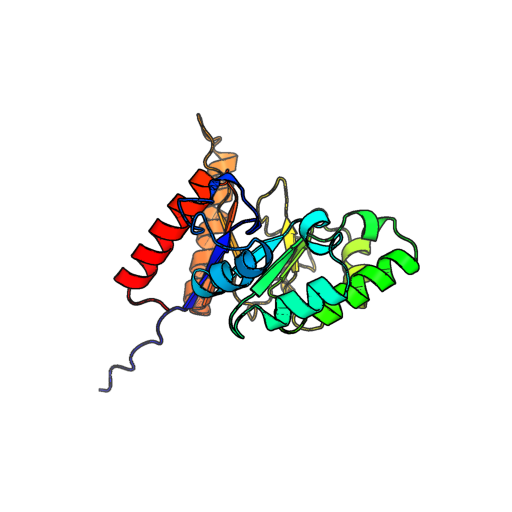 A 1 90 ? 22.401 -10.548 -8.397 1.00 86.56 90 ASP A CA 1
ATOM 744 C C . ASP A 1 90 ? 21.277 -9.633 -7.879 1.00 86.56 90 ASP A C 1
ATOM 746 O O . ASP A 1 90 ? 20.380 -10.075 -7.164 1.00 86.56 90 ASP A O 1
ATOM 750 N N . VAL A 1 91 ? 21.289 -8.352 -8.271 1.00 87.25 91 VAL A N 1
ATOM 751 C CA . VAL A 1 91 ? 20.259 -7.376 -7.865 1.00 87.25 91 VAL A CA 1
ATOM 752 C C . VAL A 1 91 ? 18.921 -7.712 -8.515 1.00 87.25 91 VAL A C 1
ATOM 754 O O . VAL A 1 91 ? 17.872 -7.570 -7.890 1.00 87.25 91 VAL A O 1
ATOM 757 N N . LEU A 1 92 ? 18.950 -8.142 -9.778 1.00 87.81 92 LEU A N 1
ATOM 758 C CA . LEU A 1 92 ? 17.747 -8.550 -10.499 1.00 87.81 92 LEU A CA 1
ATOM 759 C C . LEU A 1 92 ? 17.148 -9.820 -9.885 1.00 87.81 92 LEU A C 1
ATOM 761 O O . LEU A 1 92 ? 15.937 -9.883 -9.684 1.00 87.81 92 LEU A O 1
ATOM 765 N N . SER A 1 93 ? 17.993 -10.789 -9.528 1.00 90.31 93 SER A N 1
ATOM 766 C CA . SER A 1 93 ? 17.569 -12.030 -8.880 1.00 90.31 93 SER A CA 1
ATOM 767 C C . SER A 1 93 ? 16.930 -11.773 -7.513 1.00 90.31 93 SER A C 1
ATOM 769 O O . SER A 1 93 ? 15.832 -12.266 -7.270 1.00 90.31 93 SER A O 1
ATOM 771 N N . ASP A 1 94 ? 17.552 -10.958 -6.651 1.00 92.69 94 ASP A N 1
ATOM 772 C CA . ASP A 1 94 ? 16.993 -10.608 -5.330 1.00 92.69 94 ASP A CA 1
ATOM 773 C C . ASP A 1 94 ? 15.630 -9.907 -5.459 1.00 92.69 94 ASP A C 1
ATOM 775 O O . ASP A 1 94 ? 14.661 -10.253 -4.784 1.00 92.69 94 ASP A O 1
ATOM 779 N N . VAL A 1 95 ? 15.511 -8.960 -6.393 1.00 93.44 95 VAL A N 1
ATOM 780 C CA . VAL A 1 95 ? 14.240 -8.279 -6.676 1.00 93.44 95 VAL A CA 1
ATOM 781 C C . VAL A 1 95 ? 13.173 -9.262 -7.168 1.00 93.44 95 VAL A C 1
ATOM 783 O O . VAL A 1 95 ? 12.033 -9.199 -6.706 1.00 93.44 95 VAL A O 1
ATOM 786 N N . ALA A 1 96 ? 13.515 -10.163 -8.091 1.00 92.75 96 ALA A N 1
ATOM 787 C CA . ALA A 1 96 ? 12.583 -11.148 -8.635 1.00 92.75 96 ALA A CA 1
ATOM 788 C C . ALA A 1 96 ? 12.097 -12.145 -7.570 1.00 92.75 96 ALA A C 1
ATOM 790 O O . ALA A 1 96 ? 10.907 -12.468 -7.521 1.00 92.75 96 ALA A O 1
ATOM 791 N N . GLU A 1 97 ? 12.988 -12.595 -6.687 1.00 95.31 97 GLU A N 1
ATOM 792 C CA . GLU A 1 97 ? 12.654 -13.495 -5.582 1.00 95.31 97 GLU A CA 1
ATOM 793 C C . GLU A 1 97 ? 11.676 -12.826 -4.604 1.00 95.31 97 GLU A C 1
ATOM 795 O O . GLU A 1 97 ? 10.604 -13.365 -4.328 1.00 95.31 97 GLU A O 1
ATOM 800 N N . ARG A 1 98 ? 11.955 -11.586 -4.188 1.00 97.31 98 ARG A N 1
ATOM 801 C CA . ARG A 1 98 ? 11.056 -10.796 -3.324 1.00 97.31 98 ARG A CA 1
ATOM 802 C C . ARG A 1 98 ? 9.683 -10.562 -3.951 1.00 97.31 98 ARG A C 1
ATOM 804 O O . ARG A 1 98 ? 8.663 -10.655 -3.269 1.00 97.31 98 ARG A O 1
ATOM 811 N N . LEU A 1 99 ? 9.639 -10.258 -5.250 1.00 95.38 99 LEU A N 1
ATOM 812 C CA . LEU A 1 99 ? 8.378 -10.097 -5.980 1.00 95.38 99 LEU A CA 1
ATOM 813 C C . LEU A 1 99 ? 7.591 -11.406 -6.061 1.00 95.38 99 LEU A C 1
ATOM 815 O O . LEU A 1 99 ? 6.364 -11.369 -5.999 1.00 95.38 99 LEU A O 1
ATOM 819 N N . SER A 1 100 ? 8.282 -12.540 -6.176 1.00 94.56 100 SER A N 1
ATOM 820 C CA . SER A 1 100 ? 7.657 -13.863 -6.184 1.00 94.56 100 SER A CA 1
ATOM 821 C C . SER A 1 100 ? 7.023 -14.190 -4.832 1.00 94.56 100 SER A C 1
ATOM 823 O O . SER A 1 100 ? 5.894 -14.670 -4.804 1.00 94.56 100 SER A O 1
ATOM 825 N N . LEU A 1 101 ? 7.683 -13.849 -3.718 1.00 96.75 101 LEU A N 1
ATOM 826 C CA . LEU A 1 101 ? 7.114 -14.004 -2.372 1.00 96.75 101 LEU A CA 1
ATOM 827 C C . LEU A 1 101 ? 5.856 -13.153 -2.177 1.00 96.75 101 LEU A C 1
ATOM 829 O O . LEU A 1 101 ? 4.844 -13.640 -1.685 1.00 96.75 101 LEU A O 1
ATOM 833 N N . LEU A 1 102 ? 5.890 -11.890 -2.609 1.00 96.81 102 LEU A N 1
ATOM 834 C CA . LEU A 1 102 ? 4.765 -10.961 -2.452 1.00 96.81 102 LEU A CA 1
ATOM 835 C C . LEU A 1 102 ? 3.649 -11.160 -3.490 1.00 96.81 102 LEU A C 1
ATOM 837 O O . LEU A 1 102 ? 2.580 -10.560 -3.354 1.00 96.81 102 LEU A O 1
ATOM 841 N N . GLN A 1 103 ? 3.865 -11.986 -4.519 1.00 94.12 103 GLN A N 1
ATOM 842 C CA . GLN A 1 103 ? 2.939 -12.203 -5.635 1.00 94.12 103 GLN A CA 1
ATOM 843 C C . GLN A 1 103 ? 1.483 -12.486 -5.209 1.00 94.12 103 GLN A C 1
ATOM 845 O O . GLN A 1 103 ? 0.590 -11.882 -5.814 1.00 94.12 103 GLN A O 1
ATOM 850 N N . PRO A 1 104 ? 1.190 -13.278 -4.154 1.00 94.69 104 PRO A N 1
ATOM 851 C CA . PRO A 1 104 ? -0.186 -13.535 -3.708 1.00 94.69 104 PRO A CA 1
ATOM 852 C C . PRO A 1 104 ? -0.953 -12.286 -3.245 1.00 94.69 104 PRO A C 1
ATOM 854 O O . PRO A 1 104 ? -2.187 -12.288 -3.208 1.00 94.69 104 PRO A O 1
ATOM 857 N N . ARG A 1 105 ? -0.234 -11.217 -2.880 1.00 95.56 105 ARG A N 1
ATOM 858 C CA . ARG A 1 105 ? -0.776 -9.937 -2.399 1.00 95.56 105 ARG A CA 1
ATOM 859 C C . ARG A 1 105 ? -0.315 -8.754 -3.254 1.00 95.56 105 ARG A C 1
ATOM 861 O O . ARG A 1 105 ? -0.545 -7.605 -2.884 1.00 95.56 105 ARG A O 1
ATOM 868 N N . LEU A 1 106 ? 0.325 -8.982 -4.399 1.00 92.88 106 LEU A N 1
ATOM 869 C CA . LEU A 1 106 ? 0.863 -7.901 -5.221 1.00 92.88 106 LEU A CA 1
ATOM 870 C C . LEU A 1 106 ? -0.262 -7.211 -6.008 1.00 92.88 106 LEU A C 1
ATOM 872 O O . LEU A 1 106 ? -0.972 -7.829 -6.798 1.00 92.88 106 LEU A O 1
ATOM 876 N N . GLY A 1 107 ? -0.442 -5.912 -5.772 1.00 88.69 107 GLY A N 1
ATOM 877 C CA . GLY A 1 107 ? -1.448 -5.081 -6.432 1.00 88.69 107 GLY A CA 1
ATOM 878 C C . GLY A 1 107 ? -0.936 -4.423 -7.705 1.00 88.69 107 GLY A C 1
ATOM 879 O O . GLY A 1 107 ? -1.583 -4.499 -8.746 1.00 88.69 107 GLY A O 1
ATOM 880 N N . SER A 1 108 ? 0.213 -3.750 -7.629 1.00 86.44 108 SER A N 1
ATOM 881 C CA . SER A 1 108 ? 0.834 -3.116 -8.794 1.00 86.44 108 SER A CA 1
ATOM 882 C C . SER A 1 108 ? 2.292 -2.756 -8.563 1.00 86.44 108 SER A C 1
ATOM 884 O O . SER A 1 108 ? 2.730 -2.573 -7.427 1.00 86.44 108 SER A O 1
ATOM 886 N N . ILE A 1 109 ? 2.988 -2.487 -9.661 1.00 85.81 109 ILE A N 1
ATOM 887 C CA . ILE A 1 109 ? 4.338 -1.936 -9.666 1.00 85.81 109 ILE A CA 1
ATOM 888 C C . ILE A 1 109 ? 4.320 -0.474 -10.127 1.00 85.81 109 ILE A C 1
ATOM 890 O O . ILE A 1 109 ? 3.657 -0.134 -11.103 1.00 85.81 109 ILE A O 1
ATOM 894 N N . LEU A 1 110 ? 5.061 0.396 -9.441 1.00 83.25 110 LEU A N 1
ATOM 895 C CA . LEU A 1 110 ? 5.220 1.813 -9.766 1.00 83.25 110 LEU A CA 1
ATOM 896 C C . LEU A 1 110 ? 6.658 2.126 -10.190 1.00 83.25 110 LEU A C 1
ATOM 898 O O . LEU A 1 110 ? 7.619 1.695 -9.554 1.00 83.25 110 LEU A O 1
ATOM 902 N N . LEU A 1 111 ? 6.805 2.914 -11.251 1.00 76.56 111 LEU A N 1
ATOM 903 C CA . LEU A 1 111 ? 8.070 3.183 -11.928 1.00 76.56 111 LEU A CA 1
ATOM 904 C C . LEU A 1 111 ? 8.386 4.673 -11.909 1.00 76.56 111 LEU A C 1
ATOM 906 O O . LEU A 1 111 ? 7.717 5.458 -12.574 1.00 76.56 111 LEU A O 1
ATOM 910 N N . SER A 1 112 ? 9.439 5.065 -11.192 1.00 68.00 112 SER A N 1
ATOM 911 C CA . SER A 1 112 ? 9.869 6.471 -11.118 1.00 68.00 112 SER A CA 1
ATOM 912 C C . SER A 1 112 ? 10.422 7.018 -12.443 1.00 68.00 112 SER A C 1
ATOM 914 O O . SER A 1 112 ? 10.461 8.229 -12.652 1.00 68.00 112 SER A O 1
ATOM 916 N N . VAL A 1 113 ? 10.880 6.132 -13.333 1.00 65.38 113 VAL A N 1
ATOM 917 C CA . VAL A 1 113 ? 11.375 6.453 -14.677 1.00 65.38 113 VAL A CA 1
ATOM 918 C C . VAL A 1 113 ? 10.932 5.336 -15.618 1.00 65.38 113 VAL A C 1
ATOM 920 O O . VAL A 1 113 ? 11.135 4.163 -15.307 1.00 65.38 113 VAL A O 1
ATOM 923 N N . ALA A 1 114 ? 10.343 5.694 -16.758 1.00 61.66 114 ALA A N 1
ATOM 924 C CA . ALA A 1 114 ? 10.018 4.755 -17.823 1.00 61.66 114 ALA A CA 1
ATOM 925 C C . ALA A 1 114 ? 11.007 4.951 -18.982 1.00 61.66 114 ALA A C 1
ATOM 927 O O . ALA A 1 114 ? 10.924 5.930 -19.720 1.00 61.66 114 ALA A O 1
ATOM 928 N N . SER A 1 115 ? 11.972 4.040 -19.117 1.00 65.19 115 SER A N 1
ATOM 929 C CA . SER A 1 115 ? 12.720 3.841 -20.363 1.00 65.19 115 SER A CA 1
ATOM 930 C C . SER A 1 115 ? 12.411 2.451 -20.924 1.00 65.19 115 SER A C 1
ATOM 932 O O . SER A 1 115 ? 12.001 1.557 -20.179 1.00 65.19 115 SER A O 1
ATOM 934 N N . GLU A 1 116 ? 12.617 2.240 -22.225 1.00 65.75 116 GLU A N 1
ATOM 935 C CA . GLU A 1 116 ? 12.430 0.922 -22.860 1.00 65.75 116 GLU A CA 1
ATOM 936 C C . GLU A 1 116 ? 13.271 -0.176 -22.194 1.00 65.75 116 GLU A C 1
ATOM 938 O O . GLU A 1 116 ? 12.812 -1.307 -22.016 1.00 65.75 116 GLU A O 1
ATOM 943 N N . THR A 1 117 ? 14.482 0.172 -21.750 1.00 69.81 117 THR A N 1
ATOM 944 C CA . THR A 1 117 ? 15.355 -0.726 -20.987 1.00 69.81 117 THR A CA 1
ATOM 945 C C . THR A 1 117 ? 14.733 -1.093 -19.642 1.00 69.81 117 THR A C 1
ATOM 947 O O . THR A 1 117 ? 14.714 -2.271 -19.293 1.00 69.81 117 THR A O 1
ATOM 950 N N . CYS A 1 118 ? 14.170 -0.120 -18.909 1.00 69.12 118 CYS A N 1
ATOM 951 C CA . CYS A 1 118 ? 13.449 -0.394 -17.661 1.00 69.12 118 CYS A CA 1
ATOM 952 C C . CYS A 1 118 ? 12.320 -1.400 -17.907 1.00 69.12 118 CYS A C 1
ATOM 954 O O . CYS A 1 118 ? 12.193 -2.378 -17.181 1.00 69.12 118 CYS A O 1
ATOM 956 N N . ILE A 1 119 ? 11.508 -1.160 -18.938 1.00 69.25 119 ILE A N 1
ATOM 957 C CA . ILE A 1 119 ? 10.326 -1.973 -19.245 1.00 69.25 119 ILE A CA 1
ATOM 958 C C . ILE A 1 119 ? 10.728 -3.407 -19.590 1.00 69.25 119 ILE A C 1
ATOM 960 O O . ILE A 1 119 ? 10.152 -4.346 -19.045 1.00 69.25 119 ILE A O 1
ATOM 964 N N . SER A 1 120 ? 11.744 -3.570 -20.439 1.00 74.00 120 SER A N 1
ATOM 965 C CA . SER A 1 120 ? 12.254 -4.886 -20.833 1.00 74.00 120 SER A CA 1
ATOM 966 C C . SER A 1 120 ? 12.747 -5.687 -19.627 1.00 74.00 120 SER A C 1
ATOM 968 O O . SER A 1 120 ? 12.351 -6.835 -19.455 1.00 74.00 120 SER A O 1
ATOM 970 N N . ILE A 1 121 ? 13.540 -5.066 -18.746 1.00 76.75 121 ILE A N 1
ATOM 971 C CA . ILE A 1 121 ? 14.051 -5.713 -17.526 1.00 76.75 121 ILE A CA 1
ATOM 972 C C . ILE A 1 121 ? 12.899 -6.116 -16.595 1.00 76.75 121 ILE A C 1
ATOM 974 O O . ILE A 1 121 ? 12.885 -7.216 -16.050 1.00 76.75 121 ILE A O 1
ATOM 978 N N . LEU A 1 122 ? 11.888 -5.259 -16.438 1.00 75.50 122 LEU A N 1
ATOM 979 C CA . LEU A 1 122 ? 10.722 -5.563 -15.605 1.00 75.50 122 LEU A CA 1
ATOM 980 C C . LEU A 1 122 ? 9.866 -6.696 -16.167 1.00 75.50 122 LEU A C 1
ATOM 982 O O . LEU A 1 122 ? 9.256 -7.423 -15.388 1.00 75.50 122 LEU A O 1
ATOM 986 N N . GLY A 1 123 ? 9.814 -6.855 -17.490 1.00 73.94 123 GLY A N 1
ATOM 987 C CA . GLY A 1 123 ? 9.143 -7.983 -18.134 1.00 73.94 123 GLY A CA 1
ATOM 988 C C . GLY A 1 123 ? 9.729 -9.342 -17.740 1.00 73.94 123 GLY A C 1
ATOM 989 O O . GLY A 1 123 ? 9.016 -10.335 -17.796 1.00 73.94 123 GLY A O 1
ATOM 990 N N . LEU A 1 124 ? 10.989 -9.380 -17.297 1.00 79.25 124 LEU A N 1
ATOM 991 C CA . LEU A 1 124 ? 11.667 -10.605 -16.867 1.00 79.25 124 LEU A CA 1
ATOM 992 C C . LEU A 1 124 ? 11.405 -10.969 -15.398 1.00 79.25 124 LEU A C 1
ATOM 994 O O . LEU A 1 124 ? 11.594 -12.120 -15.024 1.00 79.25 124 LEU A O 1
ATOM 998 N N . MET A 1 125 ? 11.004 -10.004 -14.562 1.00 82.38 125 MET A N 1
ATOM 999 C CA . MET A 1 125 ? 10.948 -10.182 -13.100 1.00 82.38 125 MET A CA 1
ATOM 1000 C C . MET A 1 125 ? 9.557 -9.979 -12.500 1.00 82.38 125 MET A C 1
ATOM 1002 O O . MET A 1 125 ? 9.239 -10.552 -11.464 1.00 82.38 125 MET A O 1
ATOM 1006 N N . VAL A 1 126 ? 8.735 -9.115 -13.098 1.00 80.81 126 VAL A N 1
ATOM 1007 C CA . VAL A 1 126 ? 7.397 -8.817 -12.579 1.00 80.81 126 VAL A CA 1
ATOM 1008 C C . VAL A 1 126 ? 6.435 -9.913 -13.041 1.00 80.81 126 VAL A C 1
ATOM 1010 O O . VAL A 1 126 ? 6.332 -10.106 -14.256 1.00 80.81 126 VAL A O 1
ATOM 1013 N N . PRO A 1 127 ? 5.689 -10.568 -12.125 1.00 76.56 127 PRO A N 1
ATOM 1014 C CA . PRO A 1 127 ? 4.727 -11.604 -12.487 1.00 76.56 127 PRO A CA 1
ATOM 1015 C C . PRO A 1 127 ? 3.719 -11.148 -13.551 1.00 76.56 127 PRO A C 1
ATOM 1017 O O . PRO A 1 127 ? 3.349 -9.971 -13.631 1.00 76.56 127 PRO A O 1
ATOM 1020 N N . GLU A 1 128 ? 3.257 -12.093 -14.369 1.00 73.88 128 GLU A N 1
ATOM 1021 C CA . GLU A 1 128 ? 2.265 -11.826 -15.410 1.00 73.88 128 GLU A CA 1
ATOM 1022 C C . GLU A 1 128 ? 0.947 -11.303 -14.807 1.00 73.88 128 GLU A C 1
ATOM 1024 O O . GLU A 1 128 ? 0.534 -11.696 -13.717 1.00 73.88 128 GLU A O 1
ATOM 1029 N N . GLY A 1 129 ? 0.291 -10.375 -15.508 1.00 71.69 129 GLY A N 1
ATOM 1030 C CA . GLY A 1 129 ? -0.980 -9.784 -15.076 1.00 71.69 129 GLY A CA 1
ATOM 1031 C C . GLY A 1 129 ? -0.868 -8.678 -14.020 1.00 71.69 129 GLY A C 1
ATOM 1032 O O . GLY A 1 129 ? -1.882 -8.058 -13.704 1.00 71.69 129 GLY A O 1
ATOM 1033 N N . ILE A 1 130 ? 0.330 -8.375 -13.503 1.00 77.56 130 ILE A N 1
ATOM 1034 C CA . ILE A 1 130 ? 0.525 -7.277 -12.547 1.00 77.56 130 ILE A CA 1
ATOM 1035 C C . ILE A 1 130 ? 0.585 -5.923 -13.280 1.00 77.56 130 ILE A C 1
ATOM 1037 O O . ILE A 1 130 ? 1.487 -5.708 -14.100 1.0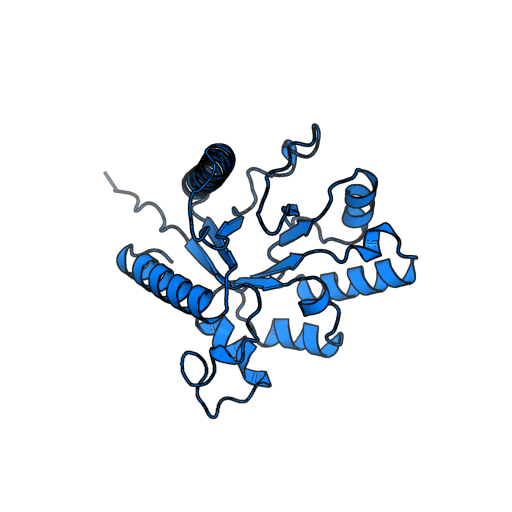0 77.56 130 ILE A O 1
ATOM 1041 N N . PRO A 1 131 ? -0.331 -4.976 -12.980 1.00 75.62 131 PRO A N 1
ATOM 1042 C CA . PRO A 1 131 ? -0.312 -3.653 -13.589 1.00 75.62 131 PRO A CA 1
ATOM 1043 C C . PRO A 1 131 ? 0.954 -2.868 -13.230 1.00 75.62 131 PRO A C 1
ATOM 1045 O O . PRO A 1 131 ? 1.458 -2.932 -12.103 1.00 75.62 131 PRO A O 1
ATOM 1048 N N . ARG A 1 132 ? 1.440 -2.079 -14.194 1.00 76.62 132 ARG A N 1
ATOM 1049 C CA . ARG A 1 132 ? 2.638 -1.240 -14.068 1.00 76.62 132 ARG A CA 1
ATOM 1050 C C . ARG A 1 132 ? 2.269 0.217 -14.326 1.00 76.62 132 ARG A C 1
ATOM 1052 O O . ARG A 1 132 ? 1.703 0.534 -15.367 1.00 76.62 132 ARG A O 1
ATOM 1059 N N . TYR A 1 133 ? 2.620 1.100 -13.401 1.00 73.19 133 TYR A N 1
ATOM 1060 C CA . TYR A 1 133 ? 2.279 2.517 -13.457 1.00 73.19 133 TYR A CA 1
ATOM 1061 C C . TYR A 1 133 ? 3.517 3.413 -13.414 1.00 73.19 133 TYR A C 1
ATOM 1063 O O . TYR A 1 133 ? 4.495 3.097 -12.745 1.00 73.19 133 TYR A O 1
ATOM 1071 N N . GLY A 1 134 ? 3.464 4.570 -14.074 1.00 69.31 134 GLY A N 1
ATOM 1072 C CA . GLY A 1 134 ? 4.487 5.610 -13.950 1.00 69.31 134 GLY A CA 1
ATOM 1073 C C . GLY A 1 134 ? 4.277 6.485 -12.708 1.00 69.31 134 GLY A C 1
ATOM 1074 O O . GLY A 1 134 ? 3.162 6.928 -12.426 1.00 69.31 134 GLY A O 1
ATOM 1075 N N . LEU A 1 135 ? 5.357 6.781 -11.988 1.00 65.69 135 LEU A N 1
ATOM 1076 C CA . LEU A 1 135 ? 5.397 7.713 -10.864 1.00 65.69 135 LEU A CA 1
ATOM 1077 C C . LEU A 1 135 ? 6.323 8.884 -11.216 1.00 65.69 135 LEU A C 1
ATOM 1079 O O . LEU A 1 135 ? 7.482 8.691 -11.561 1.00 65.69 135 LEU A O 1
ATOM 1083 N N . HIS A 1 136 ? 5.837 10.117 -11.113 1.00 61.25 136 HIS A N 1
ATOM 1084 C CA . HIS A 1 136 ? 6.642 11.316 -11.339 1.00 61.25 136 HIS A CA 1
ATOM 1085 C C . HIS A 1 136 ? 6.431 12.301 -10.193 1.00 61.25 136 HIS A C 1
ATOM 1087 O O . HIS A 1 136 ? 5.296 12.677 -9.904 1.00 61.25 136 HIS A O 1
ATOM 1093 N N . ALA A 1 137 ? 7.518 12.708 -9.529 1.00 62.53 137 ALA A N 1
ATOM 1094 C CA . ALA A 1 137 ? 7.483 13.599 -8.362 1.00 62.53 137 ALA A CA 1
ATOM 1095 C C . ALA A 1 137 ? 6.467 13.157 -7.278 1.00 62.53 137 ALA A C 1
ATOM 1097 O O . ALA A 1 137 ? 5.735 13.976 -6.728 1.00 62.53 137 ALA A O 1
ATOM 1098 N N . GLY A 1 138 ? 6.376 11.845 -7.015 1.00 58.59 138 GLY A N 1
ATOM 1099 C CA . GLY A 1 138 ? 5.431 11.277 -6.042 1.00 58.59 138 GLY A CA 1
ATOM 1100 C C . GLY A 1 138 ? 3.965 11.284 -6.491 1.00 58.59 138 GLY A C 1
ATOM 1101 O O . GLY A 1 138 ? 3.073 11.050 -5.689 1.00 58.59 138 GLY A O 1
ATOM 1102 N N . ARG A 1 139 ? 3.679 11.568 -7.765 1.00 58.94 139 ARG A N 1
ATOM 1103 C CA . ARG A 1 139 ? 2.324 11.511 -8.325 1.00 58.94 139 ARG A CA 1
ATOM 1104 C C . ARG A 1 139 ? 2.242 10.419 -9.371 1.00 58.94 139 ARG A C 1
ATOM 1106 O O . ARG A 1 139 ? 3.160 10.265 -10.178 1.00 58.94 139 ARG A O 1
ATOM 1113 N N . LEU A 1 140 ? 1.123 9.699 -9.386 1.00 57.50 140 LEU A N 1
ATOM 1114 C CA . LEU A 1 140 ? 0.797 8.828 -10.505 1.00 57.50 140 LEU A CA 1
ATOM 1115 C C . LEU A 1 140 ? 0.675 9.705 -11.751 1.00 57.50 140 LEU A C 1
ATOM 1117 O O . LEU A 1 140 ? -0.198 10.576 -11.823 1.00 57.50 140 LEU A O 1
ATOM 1121 N N . VAL A 1 141 ? 1.562 9.495 -12.713 1.00 51.00 141 VAL A N 1
ATOM 1122 C CA . VAL A 1 141 ? 1.434 10.103 -14.030 1.00 51.00 141 VAL A CA 1
ATOM 1123 C C . VAL A 1 141 ? 1.169 8.957 -14.986 1.00 51.00 141 VAL A C 1
ATOM 1125 O O . VAL A 1 141 ? 2.035 8.091 -15.126 1.00 51.00 141 VAL A O 1
ATOM 1128 N N . PRO A 1 142 ? 0.001 8.931 -15.653 1.00 44.12 142 PRO A N 1
ATOM 1129 C CA . PRO A 1 142 ? -0.163 8.113 -16.840 1.00 44.12 142 PRO A CA 1
ATOM 1130 C C . PRO A 1 142 ? 0.842 8.655 -17.859 1.00 44.12 142 PRO A C 1
ATOM 1132 O O . PRO A 1 142 ? 0.583 9.655 -18.528 1.00 44.12 142 PRO A O 1
ATOM 1135 N N . GLN A 1 143 ? 2.056 8.106 -17.884 1.00 41.41 143 GLN A N 1
ATOM 1136 C CA . GLN A 1 143 ? 3.035 8.520 -18.872 1.00 41.41 143 GLN A CA 1
ATOM 1137 C C . GLN A 1 143 ? 2.632 7.895 -20.196 1.00 41.41 143 GLN A C 1
ATOM 1139 O O . GLN A 1 143 ? 2.611 6.677 -20.361 1.00 41.41 143 GLN A O 1
ATOM 1144 N N . ALA A 1 144 ? 2.293 8.779 -21.123 1.00 36.56 144 ALA A N 1
ATOM 1145 C CA . ALA A 1 144 ? 2.120 8.469 -22.519 1.00 36.56 144 ALA A CA 1
ATOM 1146 C C . ALA A 1 144 ? 3.471 8.059 -23.117 1.00 36.56 144 ALA A C 1
ATOM 1148 O O . ALA A 1 144 ? 4.226 8.909 -23.583 1.00 36.56 144 ALA A O 1
ATOM 1149 N N . MET A 1 145 ? 3.792 6.768 -23.089 1.00 38.91 145 MET A N 1
ATOM 1150 C CA . MET A 1 145 ? 4.722 6.186 -24.056 1.00 38.91 145 MET A CA 1
ATOM 1151 C C . MET A 1 145 ? 3.899 5.605 -25.217 1.00 38.91 145 MET A C 1
ATOM 1153 O O . MET A 1 145 ? 2.833 5.036 -24.950 1.00 38.91 145 MET A O 1
ATOM 1157 N N . PRO A 1 146 ? 4.359 5.733 -26.477 1.00 38.84 146 PRO A N 1
ATOM 1158 C CA . PRO A 1 146 ? 3.600 5.323 -27.663 1.00 38.84 146 PRO A CA 1
ATOM 1159 C C . PRO A 1 146 ? 3.090 3.875 -27.607 1.00 38.84 146 PRO A C 1
ATOM 1161 O O . PRO A 1 146 ? 1.965 3.625 -28.026 1.00 38.84 146 PRO A O 1
ATOM 1164 N N . ASP A 1 147 ? 3.844 2.975 -26.965 1.00 42.62 147 ASP A N 1
ATOM 1165 C CA . ASP A 1 147 ? 3.499 1.549 -26.842 1.00 42.62 147 ASP A CA 1
ATOM 1166 C C . ASP A 1 147 ? 3.049 1.125 -25.428 1.00 42.62 147 ASP A C 1
ATOM 1168 O O . ASP A 1 147 ? 2.614 -0.004 -25.214 1.00 42.62 147 ASP A O 1
ATOM 1172 N N . PHE A 1 148 ? 3.094 2.030 -24.443 1.00 38.03 148 PHE A N 1
ATOM 1173 C CA . PHE A 1 148 ? 2.653 1.758 -23.062 1.00 38.03 148 PHE A CA 1
ATOM 1174 C C . PHE A 1 148 ? 1.212 2.225 -22.802 1.00 38.03 148 PHE A C 1
ATOM 1176 O O . PHE A 1 148 ? 0.568 1.790 -21.848 1.00 38.03 148 PHE A O 1
ATOM 1183 N N . HIS A 1 149 ? 0.659 3.052 -23.697 1.00 35.06 149 HIS A N 1
ATOM 1184 C CA . HIS A 1 149 ? -0.751 3.449 -23.680 1.00 35.06 149 HIS A CA 1
ATOM 1185 C C . HIS A 1 149 ? -1.729 2.275 -23.851 1.00 35.06 149 HIS A C 1
ATOM 1187 O O . HIS A 1 149 ? -2.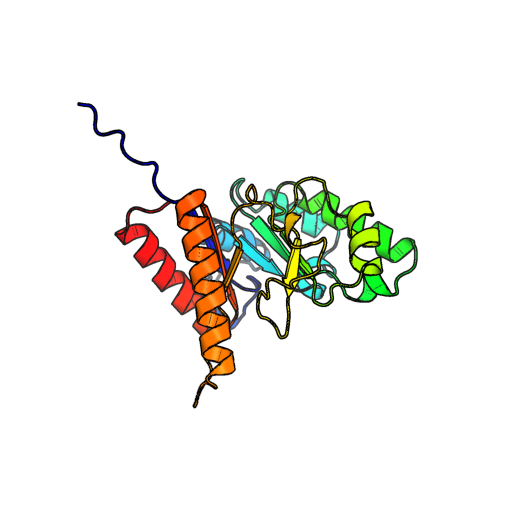884 2.401 -23.452 1.00 35.06 149 HIS A O 1
ATOM 1193 N N . ALA A 1 150 ? -1.265 1.139 -24.383 1.00 33.69 150 ALA A N 1
ATOM 1194 C CA . ALA A 1 150 ? -2.033 -0.103 -24.468 1.00 33.69 150 ALA A CA 1
ATOM 1195 C C . ALA A 1 150 ? -1.944 -0.972 -23.191 1.00 33.69 150 ALA A C 1
ATOM 1197 O O . ALA A 1 150 ? -2.791 -1.839 -22.994 1.00 33.69 150 ALA A O 1
ATOM 1198 N N . VAL A 1 151 ? -0.953 -0.728 -22.316 1.00 36.50 151 VAL A N 1
ATOM 1199 C CA . VAL A 1 151 ? -0.657 -1.518 -21.095 1.00 36.50 151 VAL A CA 1
ATOM 1200 C C . VAL A 1 151 ? -1.124 -0.824 -19.806 1.00 36.50 151 VAL A C 1
ATOM 1202 O O . VAL A 1 151 ? -1.117 -1.424 -18.732 1.00 36.50 151 VAL A O 1
ATOM 1205 N N . MET A 1 152 ? -1.685 0.387 -19.903 1.00 43.00 152 MET A N 1
ATOM 1206 C CA . MET A 1 152 ? -2.803 0.785 -19.032 1.00 43.00 152 MET A CA 1
ATOM 1207 C C . MET A 1 152 ? -4.006 -0.074 -19.431 1.00 43.00 152 MET A C 1
ATOM 1209 O O . MET A 1 152 ? -4.966 0.410 -20.032 1.00 43.00 152 MET A O 1
ATOM 1213 N N . ASP A 1 153 ? -3.873 -1.382 -19.225 1.00 42.41 153 ASP A N 1
ATOM 1214 C CA . ASP A 1 153 ? -4.814 -2.354 -19.719 1.00 42.41 153 ASP A CA 1
ATOM 1215 C C . ASP A 1 153 ? -6.174 -1.992 -19.140 1.00 42.41 153 ASP A C 1
ATOM 1217 O O . ASP A 1 153 ? -6.363 -1.916 -17.921 1.00 42.41 153 ASP A O 1
ATOM 1221 N N . SER A 1 154 ? -7.120 -1.779 -20.048 1.00 38.94 154 SER A N 1
ATOM 1222 C CA . SER A 1 154 ? -8.534 -1.620 -19.765 1.00 38.94 154 SER A CA 1
ATOM 1223 C C . SER A 1 154 ? -9.086 -2.692 -18.815 1.00 38.94 154 SER A C 1
ATOM 1225 O O . SER A 1 154 ? -10.191 -2.493 -18.312 1.00 38.94 154 SER A O 1
ATOM 1227 N N . THR A 1 155 ? -8.369 -3.802 -18.568 1.00 42.88 155 THR A N 1
ATOM 1228 C CA . THR A 1 155 ? -8.674 -4.889 -17.621 1.00 42.88 155 THR A CA 1
ATOM 1229 C C . THR A 1 155 ? -8.176 -4.725 -16.179 1.00 42.88 155 THR A C 1
ATOM 1231 O O . THR A 1 155 ? -8.708 -5.401 -15.296 1.00 42.88 155 THR A O 1
ATOM 1234 N N . THR A 1 156 ? -7.235 -3.823 -15.894 1.00 55.12 156 THR A N 1
ATOM 1235 C CA . THR A 1 156 ? -6.635 -3.692 -14.552 1.00 55.12 156 THR A CA 1
ATOM 1236 C C . THR A 1 156 ? -7.425 -2.734 -13.654 1.00 55.12 156 THR A C 1
ATOM 1238 O O . THR A 1 156 ? -7.982 -1.738 -14.114 1.00 55.12 156 THR A O 1
ATOM 1241 N N . ALA A 1 157 ? -7.546 -3.050 -12.358 1.00 57.75 157 ALA A N 1
ATOM 1242 C CA . ALA A 1 157 ? -8.242 -2.173 -11.416 1.00 57.75 157 ALA A CA 1
ATOM 1243 C C . ALA A 1 157 ? -7.474 -0.838 -11.293 1.00 57.75 157 ALA A C 1
ATOM 1245 O O . ALA A 1 157 ? -6.274 -0.874 -11.011 1.00 57.75 157 ALA A O 1
ATOM 1246 N N . PRO A 1 158 ? -8.124 0.324 -11.494 1.00 71.25 158 PRO A N 1
ATOM 1247 C CA . PRO A 1 158 ? -7.462 1.621 -11.450 1.00 71.25 158 PRO A CA 1
ATOM 1248 C C . PRO A 1 158 ? -6.805 1.877 -10.097 1.00 71.25 158 PRO A C 1
ATOM 1250 O O . PRO A 1 158 ? -7.445 1.751 -9.052 1.00 71.25 158 PRO A O 1
ATOM 1253 N N . LEU A 1 159 ? -5.541 2.293 -10.139 1.00 76.19 159 LEU A N 1
ATOM 1254 C CA . LEU A 1 159 ? -4.833 2.871 -9.006 1.00 76.19 159 LEU A CA 1
ATOM 1255 C C . LEU A 1 159 ? -4.934 4.398 -9.070 1.00 76.19 159 LEU A C 1
ATOM 1257 O O . LEU A 1 159 ? -4.653 5.001 -10.104 1.00 76.19 159 LEU A O 1
ATOM 1261 N N . VAL A 1 160 ? -5.299 5.031 -7.960 1.00 77.31 160 VAL A N 1
ATOM 1262 C CA . VAL A 1 160 ? -5.332 6.487 -7.800 1.00 77.31 160 VAL A CA 1
ATOM 1263 C C . VAL A 1 160 ? -4.417 6.863 -6.644 1.00 77.31 160 VAL A C 1
ATOM 1265 O O . VAL A 1 160 ? -4.568 6.336 -5.548 1.00 77.31 160 VAL A O 1
ATOM 1268 N N . ILE A 1 161 ? -3.487 7.793 -6.870 1.00 76.81 161 ILE A N 1
ATOM 1269 C CA . ILE A 1 161 ? -2.649 8.348 -5.800 1.00 76.81 161 ILE A CA 1
ATOM 1270 C C . ILE A 1 161 ? -3.129 9.757 -5.477 1.00 76.81 161 ILE A C 1
ATOM 1272 O O . ILE A 1 161 ? -3.063 10.661 -6.314 1.00 76.81 161 ILE A O 1
ATOM 1276 N N . LEU A 1 162 ? -3.589 9.942 -4.247 1.00 74.81 162 LEU A N 1
ATOM 1277 C CA . LEU A 1 162 ? -3.964 11.227 -3.686 1.00 74.81 162 LEU A CA 1
ATOM 1278 C C . LEU A 1 162 ? -2.776 11.798 -2.914 1.00 74.81 162 LEU A C 1
ATOM 1280 O O . LEU A 1 162 ? -2.558 11.471 -1.750 1.00 74.81 162 LEU A O 1
ATOM 1284 N N . GLY A 1 163 ? -2.002 12.647 -3.586 1.00 70.62 163 GLY A N 1
ATOM 1285 C CA . GLY A 1 163 ? -0.868 13.336 -2.973 1.00 70.62 163 GLY A CA 1
ATOM 1286 C C . GLY A 1 163 ? -1.279 14.422 -1.973 1.00 70.62 163 GLY A C 1
ATOM 1287 O O . GLY A 1 163 ? -2.468 14.739 -1.819 1.00 70.62 163 GLY A O 1
ATOM 1288 N N . ALA A 1 164 ? -0.267 15.023 -1.348 1.00 68.38 164 ALA A N 1
ATOM 1289 C CA . ALA A 1 164 ? -0.422 16.180 -0.481 1.00 68.38 164 ALA A CA 1
ATOM 1290 C C . ALA A 1 164 ? -1.082 17.343 -1.231 1.00 68.38 164 ALA A C 1
ATOM 1292 O O . ALA A 1 164 ? -0.738 17.649 -2.385 1.00 68.38 164 ALA A O 1
ATOM 1293 N N . GLU A 1 165 ? -2.041 17.987 -0.571 1.00 61.53 165 GLU A N 1
ATOM 1294 C CA . GLU A 1 165 ? -2.612 19.229 -1.076 1.00 61.53 165 GLU A CA 1
ATOM 1295 C C . GLU A 1 165 ? -1.552 20.335 -0.991 1.00 61.53 165 GLU A C 1
ATOM 1297 O O . GLU A 1 165 ? -0.892 20.466 0.042 1.00 61.53 165 GLU A O 1
ATOM 1302 N N . PRO A 1 166 ? -1.326 21.115 -2.064 1.00 56.41 166 PRO A N 1
ATOM 1303 C CA . PRO A 1 166 ? -0.348 22.192 -2.015 1.00 56.41 166 PRO A CA 1
ATOM 1304 C C . PRO A 1 166 ? -0.789 23.241 -0.993 1.00 56.41 166 PRO A C 1
ATOM 1306 O O . PRO A 1 166 ? -1.864 23.824 -1.123 1.00 56.41 166 PRO A O 1
ATOM 1309 N N . GLU A 1 167 ? 0.050 23.510 0.003 1.00 47.91 167 GLU A N 1
ATOM 1310 C CA . GLU A 1 167 ? -0.150 24.640 0.908 1.00 47.91 167 GLU A CA 1
ATOM 1311 C C . GLU A 1 167 ? 0.203 25.930 0.142 1.00 47.91 167 GLU A C 1
ATOM 1313 O O . GLU A 1 167 ? 1.372 26.259 -0.044 1.00 47.91 167 GLU A O 1
ATOM 1318 N N . GLY A 1 168 ? -0.810 26.625 -0.390 1.00 56.75 168 GLY A N 1
ATOM 1319 C CA . GLY A 1 168 ? -0.649 27.883 -1.133 1.00 56.75 168 GLY A CA 1
ATOM 1320 C C . GLY A 1 168 ? -1.230 27.868 -2.551 1.00 56.75 168 GLY A C 1
ATOM 1321 O O . GLY A 1 168 ? -2.101 27.067 -2.885 1.00 56.75 168 GLY A O 1
ATOM 1322 N N . PHE A 1 169 ? -0.781 28.805 -3.397 1.00 46.72 169 PHE A N 1
ATOM 1323 C CA . PHE A 1 169 ? -1.341 29.002 -4.738 1.00 46.72 169 PHE A CA 1
ATOM 1324 C C . PHE A 1 169 ? -1.011 27.809 -5.646 1.00 46.72 169 PHE A C 1
ATOM 1326 O O . PHE A 1 169 ? 0.139 27.576 -6.023 1.00 46.72 169 PHE A O 1
ATOM 1333 N N . THR A 1 170 ? -2.034 27.040 -6.006 1.00 60.69 170 THR A N 1
ATOM 1334 C CA . THR A 1 170 ? -1.909 25.936 -6.954 1.00 60.69 170 THR A CA 1
ATOM 1335 C C . THR A 1 170 ? -1.726 26.494 -8.363 1.00 60.69 170 THR A C 1
ATOM 1337 O O . THR A 1 170 ? -2.500 27.330 -8.825 1.00 60.69 170 THR A O 1
ATOM 1340 N N . SER A 1 171 ? -0.685 26.057 -9.077 1.00 65.62 171 SER A N 1
ATOM 1341 C CA . SER A 1 171 ? -0.520 26.456 -10.478 1.00 65.62 171 SER A CA 1
ATOM 1342 C C . SER A 1 171 ? -1.632 25.845 -11.339 1.00 65.62 171 SER A C 1
ATOM 1344 O O . SER A 1 171 ? -2.045 24.703 -11.111 1.00 65.62 171 SER A O 1
ATOM 1346 N N . GLU A 1 172 ? -2.079 26.555 -12.382 1.00 67.38 172 GLU A N 1
ATOM 1347 C CA . GLU A 1 172 ? -3.072 26.022 -13.332 1.00 67.38 172 GLU A CA 1
ATOM 1348 C C . GLU A 1 172 ? -2.636 24.678 -13.937 1.00 67.38 172 GLU A C 1
ATOM 1350 O O . GLU A 1 172 ? -3.456 23.786 -14.160 1.00 67.38 172 GLU A O 1
ATOM 1355 N N . ALA A 1 173 ? -1.331 24.500 -14.168 1.00 61.84 173 ALA A N 1
ATOM 1356 C CA . ALA A 1 173 ? -0.769 23.250 -14.667 1.00 61.84 173 ALA A CA 1
ATOM 1357 C C . ALA A 1 173 ? -0.948 22.090 -13.668 1.00 61.84 173 ALA A C 1
ATOM 1359 O O . ALA A 1 173 ? -1.302 20.980 -14.076 1.00 61.84 173 ALA A O 1
ATOM 1360 N N . SER A 1 174 ? -0.758 22.340 -12.365 1.00 59.34 174 SER A N 1
ATOM 1361 C CA . SER A 1 174 ? -0.969 21.334 -11.316 1.00 59.34 174 SER A CA 1
ATOM 1362 C C . SER A 1 174 ? -2.445 20.953 -11.200 1.00 59.34 174 SER A C 1
ATOM 1364 O O . SER A 1 174 ? -2.756 19.763 -11.135 1.00 59.34 174 SER A O 1
ATOM 1366 N N . LEU A 1 175 ? -3.351 21.935 -11.253 1.00 63.88 175 LEU A N 1
ATOM 1367 C CA . LEU A 1 175 ? -4.798 21.699 -11.210 1.00 63.88 175 LEU A CA 1
ATOM 1368 C C . LEU A 1 175 ? -5.282 20.879 -12.411 1.00 63.88 175 LEU A C 1
ATOM 1370 O O . LEU A 1 175 ? -5.978 19.880 -12.239 1.00 63.88 175 LEU A O 1
ATOM 1374 N N . ARG A 1 176 ? -4.861 21.232 -13.634 1.00 63.22 176 ARG A N 1
ATOM 1375 C CA . ARG A 1 176 ? -5.205 20.465 -14.848 1.00 63.22 176 ARG A CA 1
ATOM 1376 C C . ARG A 1 176 ? -4.662 19.038 -14.805 1.00 63.22 176 ARG A C 1
ATOM 1378 O O . ARG A 1 176 ? -5.296 18.119 -15.319 1.00 63.22 176 ARG A O 1
ATOM 1385 N N . SER A 1 177 ? -3.481 18.843 -14.219 1.00 55.56 177 SER A N 1
ATOM 1386 C CA . SER A 1 177 ? -2.921 17.509 -14.002 1.00 55.56 177 SER A CA 1
ATOM 1387 C C . SER A 1 177 ? -3.792 16.690 -13.041 1.00 55.56 177 SER A C 1
ATOM 1389 O O . SER A 1 177 ? -4.233 15.602 -13.403 1.00 55.56 177 SER A O 1
ATOM 1391 N N . GLN A 1 178 ? -4.150 17.254 -11.880 1.00 60.16 178 GLN A N 1
ATOM 1392 C CA . GLN A 1 178 ? -5.034 16.610 -10.899 1.00 60.16 178 GLN A CA 1
ATOM 1393 C C . GLN A 1 178 ? -6.416 16.274 -11.477 1.00 60.16 178 GLN A C 1
ATOM 1395 O O . GLN A 1 178 ? -6.895 15.158 -11.295 1.00 60.16 178 GLN A O 1
ATOM 1400 N N . GLN A 1 179 ? -7.034 17.196 -12.220 1.00 62.41 179 GLN A N 1
ATOM 1401 C CA . GLN A 1 179 ? -8.337 16.974 -12.856 1.00 62.41 179 GLN A CA 1
ATOM 1402 C C . GLN A 1 179 ? -8.302 15.837 -13.882 1.00 62.41 179 GLN A C 1
ATOM 1404 O O . GLN A 1 179 ? -9.238 15.042 -13.941 1.00 62.41 179 GLN A O 1
ATOM 1409 N N . ARG A 1 180 ? -7.228 15.727 -14.677 1.00 60.25 180 ARG A N 1
ATOM 1410 C CA . ARG A 1 180 ? -7.063 14.615 -15.627 1.00 60.25 180 ARG A CA 1
ATOM 1411 C C . ARG A 1 180 ? -6.914 13.275 -14.913 1.00 60.25 180 ARG A C 1
ATOM 1413 O O . ARG A 1 180 ? -7.589 12.328 -15.304 1.00 60.25 180 ARG A O 1
ATOM 1420 N N . SER A 1 181 ? -6.097 13.205 -13.862 1.00 54.03 181 SER A N 1
ATOM 1421 C CA . SER A 1 181 ? -5.925 11.974 -13.079 1.00 54.03 181 SER A CA 1
ATOM 1422 C C . SER A 1 181 ? -7.215 11.562 -12.369 1.00 54.03 181 SER A C 1
ATOM 1424 O O . SER A 1 181 ? -7.588 10.392 -12.416 1.00 54.03 181 SER A O 1
ATOM 1426 N N . LEU A 1 182 ? -7.935 12.520 -11.775 1.00 59.91 182 LEU A N 1
ATOM 1427 C CA . LEU A 1 182 ? -9.227 12.267 -11.139 1.00 59.91 182 LEU A CA 1
ATOM 1428 C C . LEU A 1 182 ? -10.251 11.757 -12.155 1.00 59.91 182 LEU A C 1
ATOM 1430 O O . LEU A 1 182 ? -10.903 10.751 -11.904 1.00 59.91 182 LEU A O 1
ATOM 1434 N N . ARG A 1 183 ? -10.354 12.404 -13.322 1.00 60.78 183 ARG A N 1
ATOM 1435 C CA . ARG A 1 183 ? -11.266 11.978 -14.388 1.00 60.78 183 ARG A CA 1
ATOM 1436 C C . ARG A 1 183 ? -10.948 10.570 -14.883 1.00 60.78 183 ARG A C 1
ATOM 1438 O O . ARG A 1 183 ? -11.857 9.758 -14.967 1.00 60.78 183 ARG A O 1
ATOM 1445 N N . ALA A 1 184 ? -9.679 10.260 -15.147 1.00 57.66 184 ALA A N 1
ATOM 1446 C CA . ALA A 1 184 ? -9.273 8.917 -15.557 1.00 57.66 184 ALA A CA 1
ATOM 1447 C C . ALA A 1 184 ? -9.615 7.863 -14.487 1.00 57.66 184 ALA A C 1
ATOM 1449 O O . ALA A 1 184 ? -10.126 6.794 -14.815 1.00 57.66 184 ALA A O 1
ATOM 1450 N N . GLY A 1 185 ? -9.400 8.185 -13.205 1.00 59.19 185 GLY A N 1
ATOM 1451 C CA . GLY A 1 185 ? -9.809 7.333 -12.086 1.00 59.19 185 GLY A CA 1
ATOM 1452 C C . GLY A 1 185 ? -11.327 7.137 -12.013 1.00 59.19 185 GLY A C 1
ATOM 1453 O O . GLY A 1 185 ? -11.788 6.016 -11.819 1.00 59.19 185 GLY A O 1
ATOM 1454 N N . MET A 1 186 ? -12.109 8.199 -12.230 1.00 65.00 186 MET A N 1
ATOM 1455 C CA . MET A 1 186 ? -13.574 8.142 -12.267 1.00 65.00 186 MET A CA 1
ATOM 1456 C C . MET A 1 186 ? -14.098 7.325 -13.453 1.00 65.00 186 MET A C 1
ATOM 1458 O O . MET A 1 186 ? -15.002 6.513 -13.270 1.00 65.00 186 MET A O 1
ATOM 1462 N N . ASP A 1 187 ? -13.522 7.496 -14.643 1.00 61.84 187 ASP A N 1
ATOM 1463 C CA . ASP A 1 187 ? -13.893 6.744 -15.845 1.00 61.84 187 ASP A CA 1
ATOM 1464 C C . ASP A 1 187 ? -13.590 5.245 -15.655 1.00 61.84 187 ASP A C 1
ATOM 1466 O O . ASP A 1 187 ? -14.426 4.387 -15.947 1.00 61.84 187 ASP A O 1
ATOM 1470 N N . ALA A 1 188 ? -12.438 4.912 -15.068 1.00 59.41 188 ALA A N 1
ATOM 1471 C CA . ALA A 1 188 ? -12.075 3.533 -14.759 1.00 59.41 188 ALA A CA 1
ATOM 1472 C C . ALA A 1 188 ? -12.954 2.919 -13.649 1.00 59.41 188 ALA A C 1
ATOM 1474 O O . ALA A 1 188 ? -13.389 1.770 -13.776 1.00 59.41 188 ALA A O 1
ATOM 1475 N N . LEU A 1 189 ? -13.292 3.687 -12.604 1.00 64.19 189 LEU A N 1
ATOM 1476 C CA . LEU A 1 189 ? -14.248 3.275 -11.569 1.00 64.19 189 LEU A CA 1
ATOM 1477 C C . LEU A 1 189 ? -15.637 3.016 -12.175 1.00 64.19 189 LEU A C 1
ATOM 1479 O O . LEU A 1 189 ? -16.284 2.030 -11.829 1.00 64.19 189 LEU A O 1
ATOM 1483 N N . ALA A 1 190 ? -16.089 3.861 -13.105 1.00 64.62 190 ALA A N 1
ATOM 1484 C CA . ALA A 1 190 ? -17.375 3.700 -13.780 1.00 64.62 190 ALA A CA 1
ATOM 1485 C C . ALA A 1 190 ? -17.431 2.425 -14.640 1.00 64.62 190 ALA A C 1
ATOM 1487 O O . ALA A 1 190 ? -18.472 1.766 -14.692 1.00 64.62 190 ALA A O 1
ATOM 1488 N N . LEU A 1 191 ? -16.315 2.055 -15.278 1.00 64.75 191 LEU A N 1
ATOM 1489 C CA . LEU A 1 191 ? -16.211 0.860 -16.120 1.00 64.75 191 LEU A CA 1
ATOM 1490 C C . LEU A 1 191 ? -16.070 -0.433 -15.308 1.00 64.75 191 LEU A C 1
ATOM 1492 O O . LEU A 1 191 ? -16.706 -1.435 -15.634 1.00 64.75 191 LEU A O 1
ATOM 1496 N N . ARG A 1 192 ? -15.236 -0.430 -14.261 1.00 67.50 192 ARG A N 1
ATOM 1497 C CA . ARG A 1 192 ? -14.838 -1.651 -13.537 1.00 67.50 192 ARG A CA 1
ATOM 1498 C C . ARG A 1 192 ? -15.519 -1.829 -12.191 1.00 67.50 192 ARG A C 1
ATOM 1500 O O . ARG A 1 192 ? -15.496 -2.936 -11.662 1.00 67.50 192 ARG A O 1
ATOM 1507 N N . ARG A 1 193 ? -16.103 -0.763 -11.633 1.00 72.94 193 ARG A N 1
ATOM 1508 C CA . ARG A 1 193 ? -16.648 -0.725 -10.265 1.00 72.94 193 ARG A CA 1
ATOM 1509 C C . ARG A 1 193 ? -15.634 -1.180 -9.214 1.00 72.94 193 ARG A C 1
ATOM 1511 O O . ARG A 1 193 ? -16.027 -1.627 -8.148 1.00 72.94 193 ARG A O 1
ATOM 1518 N N . LYS A 1 194 ? -14.340 -1.086 -9.515 1.00 77.00 194 LYS A N 1
ATOM 1519 C CA . LYS A 1 194 ? -13.247 -1.408 -8.605 1.00 77.00 194 LYS A CA 1
ATOM 1520 C C . LYS A 1 194 ? -12.184 -0.329 -8.726 1.00 77.00 194 LYS A C 1
ATOM 1522 O O . LYS A 1 194 ? -11.914 0.092 -9.845 1.00 77.00 194 LYS A O 1
ATOM 1527 N N . ALA A 1 195 ? -11.598 0.106 -7.619 1.00 80.25 195 ALA A N 1
ATOM 1528 C CA . ALA A 1 195 ? -10.429 0.982 -7.612 1.00 80.25 195 ALA A CA 1
ATOM 1529 C C . ALA A 1 195 ? -9.604 0.774 -6.343 1.00 80.25 195 ALA A C 1
ATOM 1531 O O . ALA A 1 195 ? -10.149 0.367 -5.320 1.00 80.25 195 ALA A O 1
ATOM 1532 N N . THR A 1 196 ? -8.320 1.113 -6.409 1.00 85.31 196 THR A N 1
ATOM 1533 C CA . THR A 1 196 ? -7.488 1.328 -5.225 1.00 85.31 196 THR A CA 1
ATOM 1534 C C . THR A 1 196 ? -7.111 2.797 -5.134 1.00 85.31 196 THR A C 1
ATOM 1536 O O . THR A 1 196 ? -6.653 3.386 -6.113 1.00 85.31 196 THR A O 1
ATOM 1539 N N . ILE A 1 197 ? -7.271 3.387 -3.954 1.00 85.00 197 ILE A N 1
ATOM 1540 C CA . ILE A 1 197 ? -6.854 4.753 -3.652 1.00 85.00 197 ILE A CA 1
ATOM 1541 C C . ILE A 1 197 ? -5.741 4.700 -2.609 1.00 85.00 197 ILE A C 1
ATOM 1543 O O . ILE A 1 197 ? -5.959 4.240 -1.491 1.00 85.00 197 ILE A O 1
ATOM 1547 N N . LEU A 1 198 ? -4.564 5.210 -2.968 1.00 87.62 198 LEU A N 1
ATOM 1548 C CA . LEU A 1 198 ? -3.450 5.413 -2.050 1.00 87.62 198 LEU A CA 1
ATOM 1549 C C . LEU A 1 198 ? -3.343 6.887 -1.670 1.00 87.62 198 LEU A C 1
ATOM 1551 O O . LEU A 1 198 ? -3.280 7.755 -2.542 1.00 87.62 198 LEU A O 1
ATOM 1555 N N . VAL A 1 199 ? -3.295 7.177 -0.375 1.00 86.31 199 VAL A N 1
ATOM 1556 C CA . VAL A 1 199 ? -3.043 8.519 0.153 1.00 86.31 199 VAL A CA 1
ATOM 1557 C C . VAL A 1 199 ? -1.562 8.664 0.437 1.00 86.31 199 VAL A C 1
ATOM 1559 O O . VAL A 1 199 ? -0.969 7.828 1.112 1.00 86.31 199 VAL A O 1
ATOM 1562 N N . GLN A 1 200 ? -0.978 9.747 -0.058 1.00 85.75 200 GLN A N 1
ATOM 1563 C CA . GLN A 1 200 ? 0.411 10.085 0.186 1.00 85.75 200 GLN A CA 1
ATOM 1564 C C . GLN A 1 200 ? 0.504 11.514 0.717 1.00 85.75 200 GLN A C 1
ATOM 1566 O O . GLN A 1 200 ? 0.332 12.480 -0.025 1.00 85.75 200 GLN A O 1
ATOM 1571 N N . ASP A 1 201 ? 0.793 11.640 2.007 1.00 86.00 201 ASP A N 1
ATOM 1572 C CA . ASP A 1 201 ? 0.903 12.909 2.727 1.00 86.00 201 ASP A CA 1
ATOM 1573 C C . ASP A 1 201 ? 1.759 12.704 3.995 1.00 86.00 201 ASP A C 1
ATOM 1575 O O . ASP A 1 201 ? 2.404 11.666 4.149 1.00 86.00 201 ASP A O 1
ATOM 1579 N N . THR A 1 202 ? 1.764 13.660 4.922 1.00 90.94 202 THR A N 1
ATOM 1580 C CA . THR A 1 202 ? 2.292 13.432 6.276 1.00 90.94 202 THR A CA 1
ATOM 1581 C C . THR A 1 202 ? 1.459 12.384 7.016 1.00 90.94 202 THR A C 1
ATOM 1583 O O . THR A 1 202 ? 0.250 12.279 6.795 1.00 90.94 202 THR A O 1
ATOM 1586 N N . ALA A 1 203 ? 2.075 11.630 7.932 1.00 93.31 203 ALA A N 1
ATOM 1587 C CA . ALA A 1 203 ? 1.403 10.548 8.652 1.00 93.31 203 ALA A CA 1
ATOM 1588 C C . ALA A 1 203 ? 0.055 10.963 9.286 1.00 93.31 203 ALA A C 1
ATOM 1590 O O . ALA A 1 203 ? -0.943 10.286 9.021 1.00 93.31 203 ALA A O 1
ATOM 1591 N N . PRO A 1 204 ? -0.063 12.091 10.022 1.00 93.50 204 PRO A N 1
ATOM 1592 C CA . PRO A 1 204 ? -1.350 12.499 10.589 1.00 93.50 204 PRO A CA 1
ATOM 1593 C C . PRO A 1 204 ? -2.409 12.837 9.530 1.00 93.50 204 PRO A C 1
ATOM 1595 O O . PRO A 1 204 ? -3.577 12.485 9.692 1.00 93.50 204 PRO A O 1
ATOM 1598 N N . LYS A 1 205 ? -2.011 13.501 8.434 1.00 90.88 205 LYS A N 1
ATOM 1599 C CA . LYS A 1 205 ? -2.924 13.866 7.339 1.00 90.88 205 LYS A CA 1
ATOM 1600 C C . LYS A 1 205 ? -3.389 12.626 6.571 1.00 90.88 205 LYS A C 1
ATOM 1602 O O . LYS A 1 205 ? -4.556 12.553 6.193 1.00 90.88 205 LYS A O 1
ATOM 1607 N N . MET A 1 206 ? -2.511 11.639 6.364 1.00 93.44 206 MET A N 1
ATOM 1608 C CA . MET A 1 206 ? -2.878 10.370 5.726 1.00 93.44 206 MET A CA 1
ATOM 1609 C C . MET A 1 206 ? -3.960 9.640 6.518 1.00 93.44 206 MET A C 1
ATOM 1611 O O . MET A 1 206 ? -4.991 9.299 5.942 1.00 93.44 206 MET A O 1
ATOM 1615 N N . LEU A 1 207 ? -3.757 9.469 7.829 1.00 95.56 207 LEU A N 1
ATOM 1616 C CA . LEU A 1 207 ? -4.718 8.792 8.700 1.00 95.56 207 LEU A CA 1
ATOM 1617 C C . LEU A 1 207 ? -6.083 9.491 8.683 1.00 95.56 207 LEU A C 1
ATOM 1619 O O . LEU A 1 207 ? -7.092 8.861 8.377 1.00 95.56 207 LEU A O 1
ATOM 1623 N N . GLN A 1 208 ? -6.105 10.813 8.884 1.00 93.50 208 GLN A N 1
ATOM 1624 C CA . GLN A 1 208 ? -7.341 11.600 8.855 1.00 93.50 208 GLN A CA 1
ATOM 1625 C C . GLN A 1 208 ? -8.113 11.426 7.535 1.00 93.50 208 GLN A C 1
ATOM 1627 O O . GLN A 1 208 ? -9.336 11.263 7.527 1.00 93.50 208 GLN A O 1
ATOM 1632 N N . ARG A 1 209 ? -7.411 11.469 6.395 1.00 91.31 209 ARG A N 1
ATOM 1633 C CA . ARG A 1 209 ? -8.031 11.321 5.069 1.00 91.31 209 ARG A CA 1
ATOM 1634 C C . ARG A 1 209 ? -8.560 9.910 4.845 1.00 91.31 209 ARG A C 1
ATOM 1636 O O . ARG A 1 209 ? -9.630 9.753 4.260 1.00 91.31 209 ARG A O 1
ATOM 1643 N N . LEU A 1 210 ? -7.832 8.897 5.302 1.00 92.69 210 LEU A N 1
ATOM 1644 C CA . LEU A 1 210 ? -8.252 7.506 5.201 1.00 92.69 210 LEU A CA 1
ATOM 1645 C C . LEU A 1 210 ? -9.509 7.220 6.024 1.00 92.69 210 LEU A C 1
ATOM 1647 O O . LEU A 1 210 ? -10.453 6.633 5.497 1.00 92.69 210 LEU A O 1
ATOM 1651 N N . GLU A 1 211 ? -9.574 7.700 7.264 1.00 93.44 211 GLU A N 1
ATOM 1652 C CA . GLU A 1 211 ? -10.759 7.566 8.119 1.00 93.44 211 GLU A CA 1
ATOM 1653 C C . GLU A 1 211 ? -11.983 8.274 7.523 1.00 93.44 211 GLU A C 1
ATOM 1655 O O . GLU A 1 211 ? -13.091 7.722 7.518 1.00 93.44 211 GLU A O 1
ATOM 1660 N N . ALA A 1 212 ? -11.785 9.469 6.953 1.00 89.75 212 ALA A N 1
ATOM 1661 C CA . ALA A 1 212 ? -12.836 10.201 6.253 1.00 89.75 212 ALA A CA 1
ATOM 1662 C C . ALA A 1 212 ? -13.349 9.425 5.028 1.00 89.75 212 ALA A C 1
ATOM 1664 O O . ALA A 1 212 ? -14.557 9.237 4.875 1.00 89.75 212 ALA A O 1
ATOM 1665 N N . MET A 1 213 ? -12.449 8.914 4.180 1.00 88.44 213 MET A N 1
ATOM 1666 C CA . MET A 1 213 ? -12.828 8.124 3.002 1.00 88.44 213 MET A CA 1
ATOM 1667 C C . MET A 1 213 ? -13.498 6.802 3.370 1.00 88.44 213 MET A C 1
ATOM 1669 O O . MET A 1 213 ? -14.466 6.422 2.716 1.00 88.44 213 MET A O 1
ATOM 1673 N N . ARG A 1 214 ? -13.041 6.118 4.423 1.00 90.44 214 ARG A N 1
ATOM 1674 C CA . ARG A 1 214 ? -13.675 4.894 4.930 1.00 90.44 214 ARG A CA 1
ATOM 1675 C C . ARG A 1 214 ? -15.095 5.172 5.418 1.00 90.44 214 ARG A C 1
ATOM 1677 O O . ARG A 1 214 ? -16.019 4.446 5.057 1.00 90.44 214 ARG A O 1
ATOM 1684 N N . SER A 1 215 ? -15.283 6.263 6.160 1.00 88.44 215 SER A N 1
ATOM 1685 C CA . SER A 1 215 ? -16.608 6.717 6.600 1.00 88.44 215 SER A CA 1
ATOM 1686 C C . SER A 1 215 ? -17.516 7.031 5.405 1.00 88.44 215 SER A C 1
ATOM 1688 O O . SER A 1 215 ? -18.665 6.597 5.367 1.00 88.44 215 SER A O 1
ATOM 1690 N N . MET A 1 216 ? -16.997 7.720 4.382 1.00 84.50 216 MET A N 1
ATOM 1691 C CA . MET A 1 216 ? -17.733 7.987 3.141 1.00 84.50 216 MET A CA 1
ATOM 1692 C C . MET A 1 216 ? -18.080 6.705 2.373 1.00 84.50 216 MET A C 1
ATOM 1694 O O . MET A 1 216 ? -19.210 6.573 1.910 1.00 84.50 216 MET A O 1
ATOM 1698 N N . ARG A 1 217 ? -17.146 5.751 2.258 1.00 83.50 217 ARG A N 1
ATOM 1699 C CA . ARG A 1 217 ? -17.361 4.440 1.620 1.00 83.50 217 ARG A CA 1
ATOM 1700 C C . ARG A 1 217 ? -18.526 3.707 2.288 1.00 83.50 217 ARG A C 1
ATOM 1702 O O . ARG A 1 217 ? -19.447 3.279 1.595 1.00 83.50 217 ARG A O 1
ATOM 1709 N N . ALA A 1 218 ? -18.541 3.674 3.622 1.00 83.69 218 ALA A N 1
ATOM 1710 C CA . ALA A 1 218 ? -19.623 3.085 4.407 1.00 83.69 218 ALA A CA 1
ATOM 1711 C C . ALA A 1 218 ? -20.971 3.802 4.193 1.00 83.69 218 ALA A C 1
ATOM 1713 O O . ALA A 1 218 ? -21.985 3.144 3.966 1.00 83.69 218 ALA A O 1
ATOM 1714 N N . LEU A 1 219 ? -20.990 5.142 4.195 1.00 83.19 219 LEU A N 1
ATOM 1715 C CA . LEU A 1 219 ? -22.206 5.937 3.958 1.00 83.19 219 LEU A CA 1
ATOM 1716 C C . LEU A 1 219 ? -22.793 5.735 2.554 1.00 83.19 219 LEU A C 1
ATOM 1718 O O . LEU A 1 219 ? -24.010 5.731 2.387 1.00 83.19 219 LEU A O 1
ATOM 1722 N N . LEU A 1 220 ? -21.937 5.561 1.545 1.00 80.00 220 LEU A N 1
ATOM 1723 C CA . LEU A 1 220 ? -22.343 5.294 0.163 1.00 80.00 220 LEU A CA 1
ATOM 1724 C C . LEU A 1 220 ? -22.747 3.827 -0.067 1.00 80.00 220 LEU A C 1
ATOM 1726 O O . LEU A 1 220 ? -23.160 3.474 -1.174 1.00 80.00 220 LEU A O 1
ATOM 1730 N N . GLY A 1 221 ? -22.624 2.977 0.959 1.00 78.38 221 GLY A N 1
ATOM 1731 C CA . GLY A 1 221 ? -22.856 1.539 0.865 1.00 78.38 221 GLY A CA 1
ATOM 1732 C C . GLY A 1 221 ? -21.884 0.849 -0.086 1.00 78.38 221 GLY A C 1
ATOM 1733 O O . GLY A 1 221 ? -22.252 -0.158 -0.683 1.00 78.38 221 GLY A O 1
ATOM 1734 N N . TRP A 1 222 ? -20.695 1.425 -0.284 1.00 79.38 222 TRP A N 1
ATOM 1735 C CA . TRP A 1 222 ? -19.622 0.858 -1.097 1.00 79.38 222 TRP A CA 1
ATOM 1736 C C . TRP A 1 222 ? -18.842 -0.178 -0.289 1.00 79.38 222 TRP A C 1
ATOM 1738 O O . TRP A 1 222 ? -18.754 -0.066 0.935 1.00 79.38 222 TRP A O 1
ATOM 1748 N N . GLN A 1 223 ? -18.322 -1.198 -0.976 1.00 65.75 223 GLN A N 1
ATOM 1749 C CA . GLN A 1 223 ? -17.485 -2.227 -0.353 1.00 65.75 223 GLN A CA 1
ATOM 1750 C C . GLN A 1 223 ? -16.028 -1.780 -0.326 1.00 65.75 223 GLN A C 1
ATOM 1752 O O . GLN A 1 223 ? -15.565 -1.198 -1.334 1.00 65.75 223 GLN A O 1
#

Sequence (223 aa):
MNHMLKPTPTIALGAWDWRHAEWEGRFYADDLPKEWYLTFYSNEFDAVGLYAAGWMTPSMRELEQWVDDTHDGFRFHLVMPSMVLKGGEDVLSDVAERLSLLQPRLGSILLSVASETCISILGLMVPEGIPRYGLHAGRLVPQAMPDFHAVMDSTTAPLVILGAEPEGFTSEASLRSQQRSLRAGMDALALRRKATILVQDTAPKMLQRLEAMRSMRALLGWQ

pLDDT: mean 78.71, std 17.91, range [33.69, 98.31]

Secondary structure (DSSP, 8-state):
-----PPPPEEEEEEE-S--GGGBTTTB-TT--GGGHHHHHHHH-SEEEE-HHHHHSS-HHHHHHHHHTS-TT-EEEEEPPGGGGT--HHHHHHHHHHHHHHGGGEEEEEESS--HHHHHHHHHHSPTT--EEEEETTEE-----TTTTTTS-TTSPPEEEE-PPPSS---HHHHHHHHHHHHHHHHHHHHHSEEEEEE-S-HHHHHHHHHHHHHHHHHTT--

Radius of gyration: 18.01 Å; chains: 1; bounding box: 63×44×52 Å